Protein AF-A0AA96LKK8-F1 (afdb_monomer)

Structure (mmCIF, N/CA/C/O backbone):
data_AF-A0AA96LKK8-F1
#
_entry.id   AF-A0AA96LKK8-F1
#
loop_
_atom_site.group_PDB
_atom_site.id
_atom_site.type_symbol
_atom_site.label_atom_id
_atom_site.label_alt_id
_atom_site.label_comp_id
_atom_site.label_asym_id
_atom_site.label_entity_id
_atom_site.label_seq_id
_atom_site.pdbx_PDB_ins_code
_atom_site.Cartn_x
_atom_site.Cartn_y
_atom_site.Cartn_z
_atom_site.occupancy
_atom_site.B_iso_or_equiv
_atom_site.auth_seq_id
_atom_site.auth_comp_id
_atom_site.auth_asym_id
_atom_site.auth_atom_id
_atom_site.pdbx_PDB_model_num
ATOM 1 N N . MET A 1 1 ? -3.753 -12.572 -11.639 1.00 85.94 1 MET A N 1
ATOM 2 C CA . MET A 1 1 ? -2.845 -11.496 -11.211 1.00 85.94 1 MET A CA 1
ATOM 3 C C . MET A 1 1 ? -2.865 -10.500 -12.324 1.00 85.94 1 MET A C 1
ATOM 5 O O . MET A 1 1 ? -2.566 -10.865 -13.456 1.00 85.94 1 MET A O 1
ATOM 9 N N . ASP A 1 2 ? -3.286 -9.299 -11.973 1.00 94.38 2 ASP A N 1
ATOM 10 C CA . ASP A 1 2 ? -3.854 -8.365 -12.938 1.00 94.38 2 ASP A CA 1
ATOM 11 C C . ASP A 1 2 ? -2.910 -7.184 -13.167 1.00 94.38 2 ASP A C 1
ATOM 13 O O . ASP A 1 2 ? -2.914 -6.572 -14.229 1.00 94.38 2 ASP A O 1
ATOM 17 N N . VAL A 1 3 ? -2.054 -6.907 -12.180 1.00 95.50 3 VAL A N 1
ATOM 18 C CA . VAL A 1 3 ? -1.037 -5.860 -12.197 1.00 95.50 3 VAL A CA 1
ATOM 19 C C . VAL A 1 3 ? 0.304 -6.485 -11.834 1.00 95.50 3 VAL A C 1
ATOM 21 O O . VAL A 1 3 ? 0.375 -7.312 -10.922 1.00 95.50 3 VAL A O 1
ATOM 24 N N . ILE A 1 4 ? 1.362 -6.093 -12.539 1.00 92.94 4 ILE A N 1
ATOM 25 C CA . ILE A 1 4 ? 2.740 -6.441 -12.189 1.00 92.94 4 ILE A CA 1
ATOM 26 C C . ILE A 1 4 ? 3.621 -5.204 -12.275 1.00 92.94 4 ILE A C 1
ATOM 28 O O . ILE A 1 4 ? 3.395 -4.310 -13.091 1.00 92.94 4 ILE A O 1
ATOM 32 N N . THR A 1 5 ? 4.667 -5.188 -11.467 1.00 90.38 5 THR A N 1
ATOM 33 C CA . THR A 1 5 ? 5.708 -4.175 -11.529 1.00 90.38 5 THR A CA 1
ATOM 34 C C . THR A 1 5 ? 7.048 -4.873 -11.349 1.00 90.38 5 THR A C 1
ATOM 36 O O . THR A 1 5 ? 7.179 -5.746 -10.493 1.00 90.38 5 THR A O 1
ATOM 39 N N . ALA A 1 6 ? 8.016 -4.546 -12.200 1.00 88.12 6 ALA A N 1
ATOM 40 C CA . ALA A 1 6 ? 9.393 -4.992 -12.044 1.00 88.12 6 ALA A CA 1
ATOM 41 C C . ALA A 1 6 ? 10.194 -3.802 -11.517 1.00 88.12 6 ALA A C 1
ATOM 43 O O . ALA A 1 6 ? 10.456 -2.849 -12.249 1.00 88.12 6 ALA A O 1
ATOM 44 N N . THR A 1 7 ? 10.523 -3.825 -10.231 1.00 88.25 7 THR A N 1
ATOM 45 C CA . THR A 1 7 ? 11.268 -2.761 -9.546 1.00 88.25 7 THR A CA 1
ATOM 46 C C . THR A 1 7 ? 12.747 -3.106 -9.512 1.00 88.25 7 THR A C 1
ATOM 48 O O . THR A 1 7 ? 13.382 -3.120 -8.472 1.00 88.25 7 THR A O 1
ATOM 51 N N . GLU A 1 8 ? 13.307 -3.433 -10.671 1.00 83.94 8 GLU A N 1
ATOM 52 C CA . GLU A 1 8 ? 14.735 -3.711 -10.775 1.00 83.94 8 GLU A CA 1
ATOM 53 C C . GLU A 1 8 ? 15.550 -2.479 -10.347 1.00 83.94 8 GLU A C 1
ATOM 55 O O . GLU A 1 8 ? 15.118 -1.337 -10.530 1.00 83.94 8 GLU A O 1
ATOM 60 N N . HIS A 1 9 ? 16.809 -2.676 -9.947 1.00 81.56 9 HIS A N 1
ATOM 61 C CA . HIS A 1 9 ? 17.797 -1.584 -9.884 1.00 81.56 9 HIS A CA 1
ATOM 62 C C . HIS A 1 9 ? 18.211 -1.073 -11.284 1.00 81.56 9 HIS A C 1
ATOM 64 O O . HIS A 1 9 ? 19.279 -0.484 -11.462 1.00 81.56 9 HIS A O 1
ATOM 70 N N . VAL A 1 10 ? 17.387 -1.346 -12.298 1.00 64.81 10 VAL A N 1
ATOM 71 C CA . VAL A 1 10 ? 17.513 -0.911 -13.683 1.00 64.81 10 VAL A CA 1
ATOM 72 C C . VAL A 1 10 ? 16.710 0.376 -13.821 1.00 64.81 10 VAL A C 1
ATOM 74 O O . VAL A 1 10 ? 15.487 0.368 -13.880 1.00 64.81 10 VAL A O 1
ATO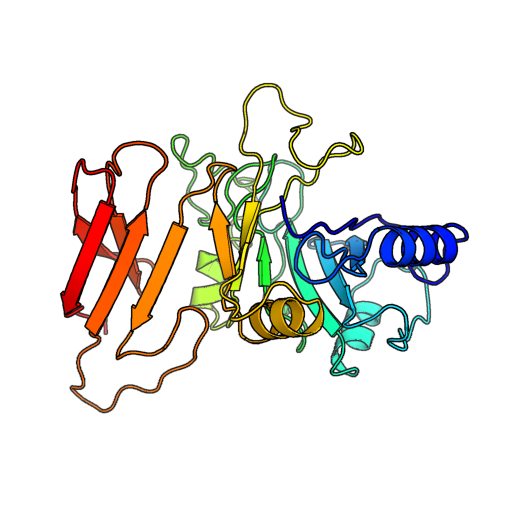M 77 N N . HIS A 1 11 ? 17.433 1.481 -13.883 1.00 69.12 11 HIS A N 1
ATOM 78 C CA . HIS A 1 11 ? 16.913 2.840 -14.010 1.00 69.12 11 HIS A CA 1
ATOM 79 C C . HIS A 1 11 ? 17.119 3.371 -15.446 1.00 69.12 11 HIS A C 1
ATOM 81 O O . HIS A 1 11 ? 17.797 2.709 -16.238 1.00 69.12 11 HIS A O 1
ATOM 87 N N . PRO A 1 12 ? 16.606 4.566 -15.807 1.00 67.69 12 PRO A N 1
ATOM 88 C CA . PRO A 1 12 ? 16.620 5.071 -17.186 1.00 67.69 12 PRO A CA 1
ATOM 89 C C . PRO A 1 12 ? 17.975 5.163 -17.899 1.00 67.69 12 PRO A C 1
ATOM 91 O O . PRO A 1 12 ? 18.016 5.123 -19.127 1.00 67.69 12 PRO A O 1
ATOM 94 N N . LEU A 1 13 ? 19.086 5.254 -17.162 1.00 68.94 13 LEU A N 1
ATOM 95 C CA . LEU A 1 13 ? 20.436 5.263 -17.746 1.00 68.94 13 LEU A CA 1
ATOM 96 C C . LEU A 1 13 ? 21.018 3.851 -17.954 1.00 68.94 13 LEU A C 1
ATOM 98 O O . LEU A 1 13 ? 22.090 3.703 -18.540 1.00 68.94 13 LEU A O 1
ATOM 102 N N . HIS A 1 14 ? 20.346 2.803 -17.475 1.00 78.12 14 HIS A N 1
ATOM 103 C CA . HIS A 1 14 ? 20.795 1.425 -17.624 1.00 78.12 14 HIS A CA 1
ATOM 104 C C . HIS A 1 14 ? 20.410 0.863 -19.001 1.00 78.12 14 HIS A C 1
ATOM 106 O O . HIS A 1 14 ? 19.283 1.013 -19.468 1.00 78.12 14 HIS A O 1
ATOM 112 N N . GLN A 1 15 ? 21.325 0.123 -19.637 1.00 78.00 15 GLN A N 1
ATOM 113 C CA . GLN A 1 15 ? 21.151 -0.422 -20.996 1.00 78.00 15 GLN A CA 1
ATOM 114 C C . GLN A 1 15 ? 19.893 -1.294 -21.184 1.00 78.00 15 GLN A C 1
ATOM 116 O O . GLN A 1 15 ? 19.356 -1.384 -22.284 1.00 78.00 15 GLN A O 1
ATOM 121 N N . SER A 1 16 ? 19.415 -1.933 -20.112 1.00 83.88 16 SER A N 1
ATOM 122 C CA . SER A 1 16 ? 18.220 -2.787 -20.139 1.00 83.88 16 SER A CA 1
ATOM 123 C C . SER A 1 16 ? 16.903 -2.027 -19.949 1.00 83.88 16 SER A C 1
ATOM 125 O O . SER A 1 16 ? 15.850 -2.642 -20.087 1.00 83.88 16 SER A O 1
ATOM 127 N N . TRP A 1 17 ? 16.928 -0.723 -19.647 1.00 86.69 17 TRP A N 1
ATOM 128 C CA . TRP A 1 17 ? 15.715 0.061 -19.382 1.00 86.69 17 TRP A CA 1
ATOM 129 C C . TRP A 1 17 ? 14.737 0.022 -20.555 1.00 86.69 17 TRP A C 1
ATOM 131 O O . TRP A 1 17 ? 13.579 -0.352 -20.392 1.00 86.69 17 TRP A O 1
ATOM 141 N N . ALA A 1 18 ? 15.233 0.293 -21.765 1.00 88.00 18 ALA A N 1
ATOM 142 C CA . ALA A 1 18 ? 14.422 0.248 -22.979 1.00 88.00 18 ALA A CA 1
ATOM 143 C C . ALA A 1 18 ? 13.782 -1.135 -23.206 1.00 88.00 18 ALA A C 1
ATOM 145 O O . ALA A 1 18 ? 12.639 -1.215 -23.651 1.00 88.00 18 ALA A O 1
ATOM 146 N N . HIS A 1 19 ? 14.481 -2.222 -22.855 1.00 88.75 19 HIS A N 1
ATOM 147 C CA . HIS A 1 19 ? 13.921 -3.572 -22.940 1.00 88.75 19 HIS A CA 1
ATOM 148 C C . HIS A 1 19 ? 12.808 -3.804 -21.912 1.00 88.75 19 HIS A C 1
ATOM 150 O O . HIS A 1 19 ? 11.816 -4.445 -22.249 1.00 88.75 19 HIS A O 1
ATOM 156 N N . MET A 1 20 ? 12.933 -3.276 -20.687 1.00 88.38 20 MET A N 1
ATOM 157 C CA . MET A 1 20 ? 11.866 -3.375 -19.684 1.00 88.38 20 MET A CA 1
ATOM 158 C C . MET A 1 20 ? 10.616 -2.611 -20.119 1.00 88.38 20 MET A C 1
ATOM 160 O O . MET A 1 20 ? 9.520 -3.164 -20.057 1.00 88.38 20 MET A O 1
ATOM 164 N N . LEU A 1 21 ? 10.781 -1.385 -20.629 1.00 90.31 21 LEU A N 1
ATOM 165 C CA . LEU A 1 21 ? 9.665 -0.603 -21.166 1.00 90.31 21 LEU A CA 1
ATOM 166 C C . LEU A 1 21 ? 8.984 -1.335 -22.325 1.00 90.31 21 LEU A C 1
ATOM 168 O O . LEU A 1 21 ? 7.764 -1.471 -22.339 1.00 90.31 21 LEU A O 1
ATOM 172 N N . GLN A 1 22 ? 9.770 -1.867 -23.266 1.00 92.38 22 GLN A N 1
ATOM 173 C CA . GLN A 1 22 ? 9.238 -2.613 -24.403 1.00 92.38 22 GLN A CA 1
ATOM 174 C C . GLN A 1 22 ? 8.494 -3.881 -23.969 1.00 92.38 22 GLN A C 1
ATOM 176 O O . GLN A 1 22 ? 7.437 -4.180 -24.518 1.00 92.38 22 GLN A O 1
ATOM 181 N N . ALA A 1 23 ? 9.024 -4.626 -22.995 1.00 91.69 23 ALA A N 1
ATOM 182 C CA . ALA A 1 23 ? 8.349 -5.800 -22.450 1.00 91.69 23 ALA A CA 1
ATOM 183 C C . ALA A 1 23 ? 7.031 -5.413 -21.764 1.00 91.69 23 ALA A C 1
ATOM 185 O O . ALA A 1 23 ? 6.012 -6.062 -21.997 1.00 91.69 23 ALA A O 1
ATOM 186 N N . GLY A 1 24 ? 7.032 -4.331 -20.979 1.00 92.56 24 GLY A N 1
ATOM 187 C CA . GLY A 1 24 ? 5.824 -3.767 -20.385 1.00 92.56 24 GLY A CA 1
ATOM 188 C C . GLY A 1 24 ? 4.772 -3.441 -21.445 1.00 92.56 24 GLY A C 1
ATOM 189 O O . GLY A 1 24 ? 3.660 -3.951 -21.381 1.00 92.56 24 GLY A O 1
ATOM 190 N N . GLU A 1 25 ? 5.124 -2.676 -22.475 1.00 94.94 25 GLU A N 1
ATOM 191 C CA . GLU A 1 25 ? 4.183 -2.357 -23.557 1.00 94.94 25 GLU A CA 1
ATOM 192 C C . GLU A 1 25 ? 3.710 -3.591 -24.328 1.00 94.94 25 GLU A C 1
ATOM 194 O O . GLU A 1 25 ? 2.542 -3.676 -24.693 1.00 94.94 25 GLU A O 1
ATOM 199 N N . PHE A 1 26 ? 4.584 -4.576 -24.543 1.00 95.69 26 PHE A N 1
ATOM 200 C CA . PHE A 1 26 ? 4.226 -5.801 -25.254 1.00 95.69 26 PHE A CA 1
ATOM 201 C C . PHE A 1 26 ? 3.151 -6.621 -24.525 1.00 95.69 26 PHE A C 1
ATOM 203 O O . PHE A 1 26 ? 2.267 -7.178 -25.174 1.00 95.69 26 PHE A O 1
ATOM 210 N N . PHE A 1 27 ? 3.226 -6.712 -23.194 1.00 94.88 27 PHE A N 1
ATOM 211 C CA . PHE A 1 27 ? 2.263 -7.473 -22.391 1.00 94.88 27 PHE A CA 1
ATOM 212 C C . PHE A 1 27 ? 1.059 -6.649 -21.924 1.00 94.88 27 PHE A C 1
ATOM 214 O O . PHE A 1 27 ? 0.113 -7.225 -21.390 1.00 94.88 27 PHE A O 1
ATOM 221 N N . HIS A 1 28 ? 1.077 -5.326 -22.091 1.00 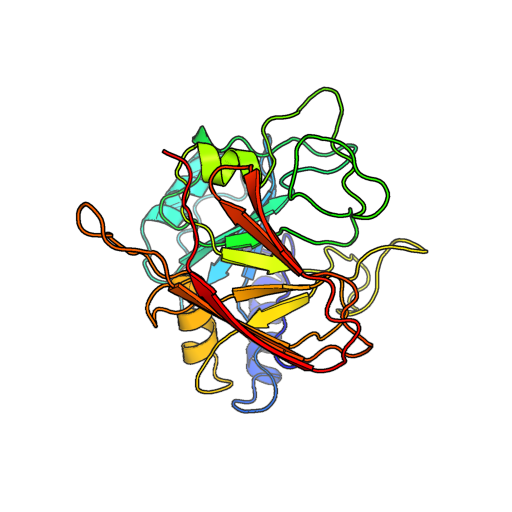96.44 28 HIS A N 1
ATOM 222 C CA . HIS A 1 28 ? -0.005 -4.460 -21.641 1.00 96.44 28 HIS A CA 1
ATOM 223 C C . HIS A 1 28 ? -1.312 -4.756 -22.385 1.00 96.44 28 HIS A C 1
ATOM 225 O O . HIS A 1 28 ? -1.434 -4.558 -23.593 1.00 96.44 28 HIS A O 1
ATOM 231 N N . GLU A 1 29 ? -2.321 -5.188 -21.631 1.00 97.50 29 GLU A N 1
ATOM 232 C CA . GLU A 1 29 ? -3.652 -5.490 -22.140 1.00 97.50 29 GLU A CA 1
ATOM 233 C C . GLU A 1 29 ? -4.714 -4.945 -21.167 1.00 97.50 29 GLU A C 1
ATOM 235 O O . GLU A 1 29 ? -5.034 -5.603 -20.168 1.00 97.50 29 GLU A O 1
ATOM 240 N N . PRO A 1 30 ? -5.275 -3.744 -21.422 1.00 97.25 30 PRO A N 1
ATOM 241 C CA . PRO A 1 30 ? -6.354 -3.181 -20.613 1.00 97.25 30 PRO A CA 1
ATOM 242 C C . PRO A 1 30 ? -7.502 -4.173 -20.402 1.00 97.25 30 PRO A C 1
ATOM 244 O O . PRO A 1 30 ? -7.953 -4.838 -21.334 1.00 97.25 30 PRO A O 1
ATOM 247 N N . GLY A 1 31 ? -7.971 -4.287 -19.162 1.00 97.69 31 GLY A N 1
ATOM 248 C CA . GLY A 1 31 ? -8.984 -5.260 -18.761 1.00 97.69 31 GLY A CA 1
ATOM 249 C C . GLY A 1 31 ? -8.447 -6.661 -18.452 1.00 97.69 31 GLY A C 1
ATOM 250 O O . GLY A 1 31 ? -9.236 -7.501 -18.021 1.00 97.69 31 GLY A O 1
ATOM 251 N N . LYS A 1 32 ? -7.143 -6.932 -18.635 1.00 97.06 32 LYS A N 1
ATOM 252 C CA . LYS A 1 32 ? -6.540 -8.244 -18.332 1.00 97.06 32 LYS A CA 1
ATOM 253 C C . LYS A 1 32 ? -5.197 -8.186 -17.608 1.00 97.06 32 LYS A C 1
ATOM 255 O O . LYS A 1 32 ? -5.006 -8.946 -16.663 1.00 97.06 32 LYS A O 1
ATOM 260 N N . PHE A 1 33 ? -4.265 -7.346 -18.057 1.00 97.12 33 PHE A N 1
ATOM 261 C CA . PHE A 1 33 ? -2.905 -7.321 -17.524 1.00 97.12 33 PHE A CA 1
ATOM 262 C C . PHE A 1 33 ? -2.246 -5.948 -17.669 1.00 97.12 33 PHE A C 1
ATOM 264 O O . PHE A 1 33 ? -2.056 -5.444 -18.777 1.00 97.12 33 PHE A O 1
ATOM 271 N N . ILE A 1 34 ? -1.872 -5.351 -16.539 1.00 97.38 34 ILE A N 1
ATOM 272 C CA . ILE A 1 34 ? -1.323 -3.998 -16.456 1.00 97.38 34 ILE A CA 1
ATOM 273 C C . ILE A 1 34 ? 0.106 -4.048 -15.899 1.00 97.38 34 ILE A C 1
ATOM 275 O O . ILE A 1 34 ? 0.297 -4.106 -14.683 1.00 97.38 34 ILE A O 1
ATOM 279 N N . PRO A 1 35 ? 1.131 -4.007 -16.761 1.00 95.06 35 PRO A N 1
ATOM 280 C CA . PRO A 1 35 ? 2.495 -3.767 -16.327 1.00 95.06 35 PRO A CA 1
ATOM 281 C C . PRO A 1 35 ? 2.697 -2.278 -16.026 1.00 95.06 35 PRO A C 1
ATOM 283 O O . PRO A 1 35 ? 2.347 -1.404 -16.836 1.00 95.06 35 PRO A O 1
ATOM 286 N N . LEU A 1 36 ? 3.268 -2.002 -14.856 1.00 94.62 36 LEU A N 1
ATOM 287 C CA . LEU A 1 36 ? 3.661 -0.666 -14.417 1.00 94.62 36 LEU A CA 1
ATOM 288 C C . LEU A 1 36 ? 5.120 -0.379 -14.783 1.00 94.62 36 LEU A C 1
ATOM 290 O O . LEU A 1 36 ? 5.959 -1.279 -14.828 1.00 94.62 36 LEU A O 1
ATOM 294 N N . THR A 1 37 ? 5.414 0.894 -15.048 1.00 92.19 37 THR A N 1
ATOM 295 C CA . THR A 1 37 ? 6.786 1.371 -15.256 1.00 92.19 37 THR A CA 1
ATOM 296 C C . THR A 1 37 ? 7.369 1.763 -13.908 1.00 92.19 37 THR A C 1
ATOM 298 O O . THR A 1 37 ? 6.854 2.674 -13.263 1.00 92.19 37 THR A O 1
ATOM 301 N N . SER A 1 38 ? 8.420 1.076 -13.469 1.00 91.44 38 SER A N 1
ATOM 302 C CA . SER A 1 38 ? 8.992 1.277 -12.138 1.00 91.44 38 SER A CA 1
ATOM 303 C C . SER A 1 38 ? 10.465 0.900 -12.058 1.00 91.44 38 SER A C 1
ATOM 305 O O . SER A 1 38 ? 10.963 0.182 -12.922 1.00 91.44 38 SER A O 1
ATOM 307 N N . TRP A 1 39 ? 11.127 1.327 -10.988 1.00 89.75 39 TRP A N 1
ATOM 308 C CA . TRP A 1 39 ? 12.465 0.881 -10.595 1.00 89.75 39 TRP A CA 1
ATOM 309 C C . TRP A 1 39 ? 12.644 1.029 -9.081 1.00 89.75 39 TRP A C 1
ATOM 311 O O . TRP A 1 39 ? 11.905 1.776 -8.434 1.00 89.75 39 TRP A O 1
ATOM 321 N N . GLU A 1 40 ? 13.629 0.335 -8.520 1.00 88.69 40 GLU A N 1
ATOM 322 C CA . GLU A 1 40 ? 14.020 0.487 -7.116 1.00 88.69 40 GLU A CA 1
ATOM 323 C C . GLU A 1 40 ? 15.269 1.365 -6.990 1.00 88.69 40 GLU A C 1
ATOM 325 O O . GLU A 1 40 ? 16.285 1.151 -7.662 1.00 88.69 40 GLU A O 1
ATOM 330 N N . VAL A 1 41 ? 15.209 2.332 -6.075 1.00 84.62 41 VAL A N 1
ATOM 331 C CA . VAL A 1 41 ? 16.338 3.161 -5.655 1.00 84.62 41 VAL A CA 1
ATOM 332 C C . VAL A 1 41 ? 16.792 2.711 -4.268 1.00 84.62 41 VAL A C 1
ATOM 334 O O . VAL A 1 41 ? 16.096 2.887 -3.266 1.00 84.62 41 VAL A O 1
ATOM 337 N N . ASN A 1 42 ? 18.001 2.156 -4.219 1.00 81.62 42 ASN A N 1
ATOM 338 C CA . ASN A 1 42 ? 18.684 1.810 -2.977 1.00 81.62 42 ASN A CA 1
ATOM 339 C C . ASN A 1 42 ? 19.281 3.070 -2.355 1.00 81.62 42 ASN A C 1
ATOM 341 O O . ASN A 1 42 ? 20.174 3.656 -2.967 1.00 81.62 42 ASN A O 1
ATOM 345 N N . LEU A 1 43 ? 18.861 3.449 -1.149 1.00 78.75 43 LEU A N 1
ATOM 346 C CA . LEU A 1 43 ? 19.444 4.571 -0.408 1.00 78.75 43 LEU A CA 1
ATOM 347 C C . LEU A 1 43 ? 20.143 4.055 0.862 1.00 78.75 43 LEU A C 1
ATOM 349 O O . LEU A 1 43 ? 19.865 2.942 1.317 1.00 78.75 43 LEU A O 1
ATOM 353 N N . PRO A 1 44 ? 21.055 4.839 1.468 1.00 75.12 44 PRO A N 1
ATOM 354 C CA . PRO A 1 44 ? 21.807 4.400 2.646 1.00 75.12 44 PRO A CA 1
ATOM 355 C C . PRO A 1 44 ? 20.916 4.098 3.860 1.00 75.12 44 PRO A C 1
ATOM 357 O O . PRO A 1 44 ? 21.260 3.253 4.684 1.00 75.12 44 PRO A O 1
ATOM 360 N N . ASP A 1 45 ? 19.765 4.772 3.935 1.00 74.50 45 ASP A N 1
ATOM 361 C CA . ASP A 1 45 ? 18.841 4.760 5.071 1.00 74.50 45 ASP A CA 1
ATOM 362 C C . ASP A 1 45 ? 17.432 4.315 4.638 1.00 74.50 45 ASP A C 1
ATOM 364 O O . ASP A 1 45 ? 16.436 4.915 5.030 1.00 74.50 45 ASP A O 1
ATOM 368 N N . GLY A 1 46 ? 17.355 3.300 3.772 1.00 76.25 46 GLY A N 1
ATOM 369 C CA . GLY A 1 46 ? 16.102 2.684 3.319 1.00 76.25 46 GLY A CA 1
ATOM 370 C C . GLY A 1 46 ? 15.961 2.669 1.798 1.00 76.25 46 GLY A C 1
ATOM 371 O O . GLY A 1 46 ? 16.719 3.317 1.086 1.00 76.25 46 GLY A O 1
ATOM 372 N N . HIS A 1 47 ? 15.040 1.869 1.271 1.00 85.69 47 HIS A N 1
ATOM 373 C CA . HIS A 1 47 ? 14.859 1.724 -0.177 1.00 85.69 47 HIS A CA 1
ATOM 374 C C . HIS A 1 47 ? 13.487 2.238 -0.594 1.00 85.69 47 HIS A C 1
ATOM 376 O O . HIS A 1 47 ? 12.504 2.072 0.138 1.00 85.69 47 HIS A O 1
ATOM 382 N N . ILE A 1 48 ? 13.419 2.834 -1.781 1.00 88.75 48 ILE A N 1
ATOM 383 C CA . ILE A 1 48 ? 12.161 3.295 -2.364 1.00 88.75 48 ILE A CA 1
ATOM 384 C C . ILE A 1 48 ? 11.954 2.676 -3.740 1.00 88.75 48 ILE A C 1
ATOM 386 O O . ILE A 1 48 ? 12.870 2.619 -4.556 1.00 88.75 48 ILE A O 1
ATOM 390 N N . ASN A 1 49 ? 10.718 2.288 -4.017 1.00 91.81 49 ASN A N 1
ATOM 391 C CA . ASN A 1 49 ? 10.261 2.031 -5.370 1.00 91.81 49 ASN A CA 1
ATOM 392 C C . ASN A 1 49 ? 9.710 3.326 -5.953 1.00 91.81 49 ASN A C 1
ATOM 394 O O . ASN A 1 49 ? 8.953 4.051 -5.302 1.00 91.81 49 ASN A O 1
ATOM 398 N N . VAL A 1 50 ? 10.084 3.606 -7.193 1.00 91.00 50 VAL A N 1
ATOM 399 C CA . VAL A 1 50 ? 9.583 4.743 -7.955 1.00 91.00 50 VAL A CA 1
ATOM 400 C C . VAL A 1 5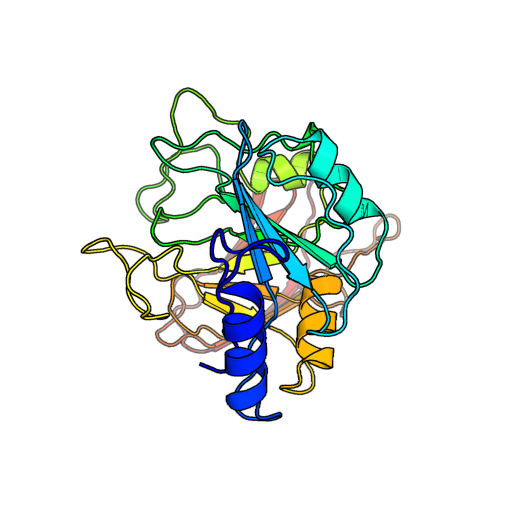0 ? 8.726 4.206 -9.086 1.00 91.00 50 VAL A C 1
ATOM 402 O O . VAL A 1 50 ? 9.134 3.296 -9.804 1.00 91.00 50 VAL A O 1
ATOM 405 N N . TYR A 1 51 ? 7.532 4.766 -9.230 1.00 93.25 51 TYR A N 1
ATOM 406 C CA . TYR A 1 51 ? 6.565 4.410 -10.256 1.00 93.25 51 TYR A CA 1
ATOM 407 C C . TYR A 1 51 ? 6.340 5.606 -11.163 1.00 93.25 51 TYR A C 1
ATOM 409 O O . TYR A 1 51 ? 6.034 6.701 -10.690 1.00 93.25 51 TYR A O 1
ATOM 417 N N . ALA A 1 52 ? 6.445 5.374 -12.464 1.00 91.88 52 ALA A N 1
ATOM 418 C CA . ALA A 1 52 ? 6.109 6.341 -13.489 1.00 91.88 52 ALA A CA 1
ATOM 419 C C . ALA A 1 52 ? 4.719 6.061 -14.054 1.00 91.88 52 ALA A C 1
ATOM 421 O O . ALA A 1 52 ? 4.330 4.910 -14.274 1.00 91.88 52 ALA A O 1
ATOM 422 N N . LYS A 1 53 ? 3.976 7.134 -14.322 1.00 92.06 53 LYS A N 1
ATOM 423 C CA . LYS A 1 53 ? 2.612 7.061 -14.859 1.00 92.06 53 LYS A CA 1
ATOM 424 C C . LYS A 1 53 ? 2.540 6.348 -16.199 1.00 92.06 53 LYS A C 1
ATOM 426 O O . LYS A 1 53 ? 1.554 5.675 -16.503 1.00 92.06 53 LYS A O 1
ATOM 431 N N . SER A 1 54 ? 3.579 6.501 -17.011 1.00 89.81 54 SER A N 1
ATOM 432 C CA . SER A 1 54 ? 3.688 5.861 -18.313 1.00 89.81 54 SER A CA 1
ATOM 433 C C . SER A 1 54 ? 5.147 5.653 -18.706 1.00 89.81 54 SER A C 1
ATOM 435 O O . SER A 1 54 ? 6.058 6.211 -18.100 1.00 89.81 54 SER A O 1
ATOM 437 N N . THR A 1 55 ? 5.359 4.903 -19.783 1.00 87.75 55 THR A N 1
ATOM 438 C CA . THR A 1 55 ? 6.673 4.750 -20.419 1.00 87.75 55 THR A CA 1
ATOM 439 C C . THR A 1 55 ? 7.182 6.038 -21.074 1.00 87.75 55 THR A C 1
ATOM 441 O O . THR A 1 55 ? 8.349 6.105 -21.443 1.00 87.75 55 THR A O 1
ATOM 444 N N . GLU A 1 56 ? 6.312 7.036 -21.252 1.00 86.25 56 GLU A N 1
ATOM 445 C CA . GLU A 1 56 ? 6.627 8.353 -21.821 1.00 86.25 56 GLU A CA 1
ATOM 446 C C . GLU A 1 56 ? 6.920 9.402 -20.744 1.00 86.25 56 GLU A C 1
ATOM 448 O O . GLU A 1 56 ? 7.309 10.520 -21.072 1.00 86.25 56 GLU A O 1
ATOM 453 N N . THR A 1 57 ? 6.725 9.066 -19.464 1.00 85.25 57 THR A N 1
ATOM 454 C CA . THR A 1 57 ? 7.020 9.979 -18.361 1.00 85.25 57 THR A CA 1
ATOM 455 C C . THR A 1 57 ? 8.486 10.387 -18.437 1.00 85.25 57 THR A C 1
ATOM 457 O O . THR A 1 57 ? 9.381 9.541 -18.389 1.00 85.25 57 THR A O 1
ATOM 460 N N . GLU A 1 58 ? 8.728 11.692 -18.555 1.00 78.38 58 GLU A N 1
ATOM 461 C CA . GLU A 1 58 ? 10.079 12.231 -18.507 1.00 78.38 58 GLU A CA 1
ATOM 462 C C . GLU A 1 58 ? 10.630 12.041 -17.099 1.00 78.38 58 GLU A C 1
ATOM 464 O O . GLU A 1 58 ? 10.145 12.612 -16.122 1.00 78.38 58 GLU A O 1
ATOM 469 N N . ILE A 1 59 ? 11.644 11.192 -17.001 1.00 72.81 59 ILE A N 1
ATOM 470 C CA . ILE A 1 59 ? 12.328 10.925 -15.751 1.00 72.81 59 ILE A CA 1
ATOM 471 C C . ILE A 1 59 ? 13.593 11.780 -15.763 1.00 72.81 59 ILE A C 1
ATOM 473 O O . ILE A 1 59 ? 14.533 11.501 -16.511 1.00 72.81 59 ILE A O 1
ATOM 477 N N . ALA A 1 60 ? 13.601 12.843 -14.958 1.00 63.44 60 ALA A N 1
ATOM 478 C CA . ALA A 1 60 ? 14.817 13.596 -14.691 1.00 63.44 60 ALA A CA 1
ATOM 479 C C . ALA A 1 60 ? 15.781 12.665 -13.949 1.00 63.44 60 ALA A C 1
ATOM 481 O O . ALA A 1 60 ? 15.460 12.161 -12.877 1.00 63.44 60 ALA A O 1
ATOM 482 N N . TRP A 1 61 ? 16.908 12.360 -14.582 1.00 66.06 61 TRP A N 1
ATOM 483 C CA . TRP A 1 61 ? 17.938 11.500 -14.018 1.00 66.06 61 TRP A CA 1
ATOM 484 C C . TRP A 1 61 ? 19.285 12.139 -14.304 1.00 66.06 61 TRP A C 1
ATOM 486 O O . TRP A 1 61 ? 19.703 12.224 -15.463 1.00 66.06 61 TRP A O 1
ATOM 496 N N . SER A 1 62 ? 19.937 12.626 -13.251 1.00 57.97 62 SER A N 1
ATOM 497 C CA . SER A 1 62 ? 21.237 13.284 -13.369 1.00 57.97 62 SER A CA 1
ATOM 498 C C . SER A 1 62 ? 22.419 12.360 -13.039 1.00 57.97 62 SER A C 1
ATOM 500 O O . SER A 1 62 ? 23.501 12.560 -13.595 1.00 57.97 62 SER A O 1
ATOM 502 N N . ASP A 1 63 ? 22.218 11.318 -12.218 1.00 58.06 63 ASP A N 1
ATOM 503 C CA . ASP A 1 63 ? 23.278 10.405 -11.762 1.00 58.06 63 ASP A CA 1
ATOM 504 C C . ASP A 1 63 ? 22.718 9.047 -11.264 1.00 58.06 63 ASP A C 1
ATOM 506 O O . ASP A 1 63 ? 21.578 8.957 -10.826 1.00 58.06 63 ASP A O 1
ATOM 510 N N . ILE A 1 64 ? 23.544 7.991 -11.309 1.00 56.44 64 ILE A N 1
ATOM 511 C CA . ILE A 1 64 ? 23.334 6.650 -10.714 1.00 56.44 64 ILE A CA 1
ATOM 512 C C . ILE A 1 64 ? 23.643 6.584 -9.216 1.00 56.44 64 ILE A C 1
ATOM 514 O O . ILE A 1 64 ? 23.523 5.525 -8.590 1.00 56.44 64 ILE A O 1
ATOM 518 N N . SER A 1 65 ? 24.081 7.707 -8.658 1.00 57.56 65 SER A N 1
ATOM 519 C CA . SER A 1 65 ? 24.343 7.883 -7.243 1.00 57.56 65 SER A CA 1
ATOM 520 C C . SER A 1 65 ? 23.148 7.447 -6.379 1.00 57.56 65 SER A C 1
ATOM 522 O O . SER A 1 65 ? 21.992 7.794 -6.611 1.00 57.56 65 SER A O 1
ATOM 524 N N . ARG A 1 66 ? 23.453 6.634 -5.365 1.00 67.25 66 ARG A N 1
ATOM 525 C CA . ARG A 1 66 ? 22.515 6.060 -4.391 1.00 67.25 66 ARG A CA 1
ATOM 526 C C . ARG A 1 66 ? 22.419 6.961 -3.166 1.00 67.25 66 ARG A C 1
ATOM 528 O O . ARG A 1 66 ? 22.731 6.529 -2.056 1.00 67.25 66 ARG A O 1
ATOM 535 N N . ASP A 1 67 ? 22.078 8.224 -3.368 1.00 71.75 67 ASP A N 1
ATOM 536 C CA . ASP A 1 67 ? 21.957 9.192 -2.284 1.00 71.75 67 ASP A CA 1
ATOM 537 C C . ASP A 1 67 ? 20.621 9.941 -2.313 1.00 71.75 67 ASP A C 1
ATOM 539 O O . ASP A 1 67 ? 19.803 9.817 -3.225 1.00 71.75 67 ASP A O 1
ATOM 543 N N . TRP A 1 68 ? 20.381 10.674 -1.233 1.00 71.62 68 TRP A N 1
ATOM 544 C CA . TRP A 1 68 ? 19.141 11.404 -1.019 1.00 71.62 68 TRP A CA 1
ATOM 545 C C . TRP A 1 68 ? 19.037 12.686 -1.845 1.00 71.62 68 TRP A C 1
ATOM 547 O O . TRP A 1 68 ? 17.923 13.181 -2.016 1.00 71.62 68 TRP A O 1
ATOM 557 N N . ASP A 1 69 ? 20.148 13.199 -2.381 1.00 70.81 69 ASP A N 1
ATOM 558 C CA . ASP A 1 69 ? 20.142 14.424 -3.181 1.00 70.81 69 ASP A CA 1
ATOM 559 C C . ASP A 1 69 ? 19.383 14.189 -4.498 1.00 70.81 69 ASP A C 1
ATOM 561 O O . ASP A 1 69 ? 18.644 15.062 -4.953 1.00 70.81 69 ASP A O 1
ATOM 565 N N . HIS A 1 70 ? 19.441 12.966 -5.036 1.00 69.56 70 HIS A N 1
ATOM 566 C CA . HIS A 1 70 ? 18.687 12.570 -6.229 1.00 69.56 70 HIS A CA 1
ATOM 567 C C . HIS A 1 70 ? 17.226 12.190 -5.958 1.00 69.56 70 HIS A C 1
ATOM 569 O O . HIS A 1 70 ? 16.395 12.248 -6.860 1.00 69.56 70 HIS A O 1
ATOM 575 N N . VAL A 1 71 ? 16.855 11.853 -4.717 1.00 69.12 71 VAL A N 1
ATOM 576 C CA . VAL A 1 71 ? 15.450 11.551 -4.374 1.00 69.12 71 VAL A CA 1
ATOM 577 C C . VAL A 1 71 ? 14.572 12.796 -4.500 1.00 69.12 71 VAL A C 1
ATOM 579 O O . VAL A 1 71 ? 13.410 12.691 -4.894 1.00 69.12 71 VAL A O 1
ATOM 582 N N . ALA A 1 72 ? 15.132 13.978 -4.229 1.00 67.62 72 ALA A N 1
ATOM 583 C CA . ALA A 1 72 ? 14.443 15.249 -4.427 1.00 67.62 72 ALA A CA 1
ATOM 584 C C . ALA A 1 72 ? 14.105 15.520 -5.906 1.00 67.62 72 ALA A C 1
ATOM 586 O O . ALA A 1 72 ? 13.154 16.248 -6.176 1.00 67.62 72 ALA A O 1
ATOM 587 N N . GLU A 1 73 ? 14.806 14.910 -6.870 1.00 68.81 73 GLU A N 1
ATOM 588 C CA . GLU A 1 73 ? 14.474 15.035 -8.301 1.00 68.81 73 GLU A CA 1
ATOM 589 C C . GLU A 1 73 ? 13.103 14.415 -8.622 1.00 68.81 73 GLU A C 1
ATOM 591 O O . GLU A 1 73 ? 12.420 14.846 -9.553 1.00 68.81 73 GLU A O 1
ATOM 596 N N . PHE A 1 74 ? 12.649 13.448 -7.817 1.00 72.12 74 PHE A N 1
ATOM 597 C CA . PHE A 1 74 ? 11.316 12.866 -7.952 1.00 72.12 74 PHE A CA 1
ATOM 598 C C . PHE A 1 74 ? 10.213 13.772 -7.407 1.00 72.12 74 PHE A C 1
ATOM 600 O O . PHE A 1 74 ? 9.052 13.542 -7.727 1.00 72.12 74 PHE A O 1
ATOM 607 N N . ASP A 1 75 ? 10.528 14.802 -6.616 1.00 73.25 75 ASP A N 1
ATOM 608 C CA . ASP A 1 75 ? 9.511 15.669 -6.013 1.00 73.25 75 ASP A CA 1
ATOM 609 C C . ASP A 1 75 ? 8.787 16.555 -7.033 1.00 73.25 75 ASP A C 1
ATOM 611 O O . ASP A 1 75 ? 7.633 16.941 -6.813 1.00 73.25 75 ASP A O 1
ATOM 615 N N . ASP A 1 76 ? 9.434 16.838 -8.159 1.00 70.88 76 ASP A N 1
ATOM 616 C CA . ASP A 1 76 ? 8.964 17.800 -9.149 1.00 70.88 76 ASP A CA 1
ATOM 617 C C . ASP A 1 76 ? 7.914 17.232 -10.123 1.00 70.88 76 ASP A C 1
ATOM 619 O O . ASP A 1 76 ? 6.825 17.814 -10.195 1.00 70.88 76 ASP A O 1
ATOM 623 N N . PRO A 1 77 ? 8.128 16.106 -10.834 1.00 75.38 77 PRO A N 1
ATOM 624 C CA . PRO A 1 77 ? 7.147 15.598 -11.796 1.00 75.38 77 PRO A CA 1
ATOM 625 C C . PRO A 1 77 ? 5.880 15.055 -11.117 1.00 75.38 77 PRO A C 1
ATOM 627 O O . PRO A 1 77 ? 5.937 14.215 -10.222 1.00 75.38 77 PRO A O 1
ATOM 630 N N . GLU A 1 78 ? 4.699 15.490 -11.576 1.00 83.12 78 GLU A N 1
ATOM 631 C CA . GLU A 1 78 ? 3.407 14.966 -11.088 1.00 83.12 78 GLU A CA 1
ATOM 632 C C . GLU A 1 78 ? 3.117 13.529 -11.520 1.00 83.12 78 GLU A C 1
ATOM 634 O O . GLU A 1 78 ? 2.286 12.851 -10.917 1.00 83.12 78 GLU A O 1
ATOM 639 N N . ASP A 1 79 ? 3.851 13.055 -12.518 1.00 90.38 79 ASP A N 1
ATOM 640 C CA . ASP A 1 79 ? 3.714 11.727 -13.098 1.00 90.38 79 ASP A CA 1
ATOM 641 C C . ASP A 1 79 ? 4.643 10.691 -12.435 1.00 90.38 79 ASP A C 1
ATOM 643 O O . ASP A 1 79 ? 4.915 9.641 -13.022 1.00 90.38 79 ASP A O 1
ATOM 647 N N . ILE A 1 80 ? 5.104 10.974 -11.206 1.00 91.25 80 ILE A N 1
ATOM 648 C CA . ILE A 1 80 ? 5.876 10.066 -10.348 1.00 91.25 80 ILE A CA 1
ATOM 649 C C . ILE A 1 80 ? 5.169 9.832 -9.005 1.00 91.25 80 ILE A C 1
ATOM 651 O O . ILE A 1 80 ? 4.687 10.760 -8.352 1.00 91.25 80 ILE A O 1
ATOM 655 N N . ILE A 1 81 ? 5.162 8.570 -8.573 1.00 94.00 81 ILE A N 1
ATOM 656 C CA . ILE A 1 81 ? 4.796 8.132 -7.224 1.00 94.00 81 ILE A CA 1
ATOM 657 C C . ILE A 1 81 ? 6.000 7.426 -6.613 1.00 94.00 81 ILE A C 1
ATOM 659 O O . ILE A 1 81 ? 6.626 6.593 -7.268 1.00 94.00 81 ILE A O 1
ATOM 663 N N . THR A 1 82 ? 6.288 7.698 -5.342 1.00 93.00 82 THR A N 1
ATOM 664 C CA . THR A 1 82 ? 7.248 6.902 -4.575 1.00 93.00 82 THR A CA 1
ATOM 665 C C . THR A 1 82 ? 6.539 6.046 -3.530 1.00 93.00 82 THR A C 1
ATOM 667 O O . THR A 1 82 ? 5.526 6.439 -2.931 1.00 93.00 82 THR A O 1
ATOM 670 N N . ALA A 1 83 ? 7.079 4.845 -3.336 1.00 94.25 83 ALA A N 1
ATOM 671 C CA . ALA A 1 83 ? 6.706 3.931 -2.275 1.00 94.25 83 ALA A CA 1
ATOM 672 C C . ALA A 1 83 ? 7.943 3.573 -1.460 1.00 94.25 83 ALA A C 1
ATOM 674 O O . ALA A 1 83 ? 8.937 3.137 -2.037 1.00 94.25 83 ALA A O 1
ATOM 675 N N . VAL A 1 84 ? 7.893 3.711 -0.137 1.00 91.75 84 VAL A N 1
ATOM 676 C CA . VAL A 1 84 ? 8.948 3.112 0.691 1.00 91.75 84 VAL A CA 1
ATOM 677 C C . VAL A 1 84 ? 8.781 1.599 0.636 1.00 91.75 84 VAL A C 1
ATOM 679 O O . VAL A 1 84 ? 7.694 1.101 0.909 1.00 91.75 84 VAL A O 1
ATOM 682 N N . HIS A 1 85 ? 9.832 0.890 0.240 1.00 86.19 85 HIS A N 1
ATOM 683 C CA . HIS A 1 85 ? 9.804 -0.554 -0.014 1.00 86.19 85 HIS A CA 1
ATOM 684 C C . HIS A 1 85 ? 10.381 -1.351 1.160 1.00 86.19 85 HIS A C 1
ATOM 686 O O . HIS A 1 85 ? 9.805 -2.327 1.624 1.00 86.19 85 HIS A O 1
ATOM 692 N N . VAL A 1 86 ? 11.492 -0.876 1.724 1.00 78.62 86 VAL A N 1
ATOM 693 C CA . VAL A 1 86 ? 12.120 -1.504 2.892 1.00 78.62 86 VAL A CA 1
ATOM 694 C C . VAL A 1 86 ? 12.056 -0.542 4.064 1.00 78.62 86 VAL A C 1
ATOM 696 O O . VAL A 1 86 ? 12.873 0.369 4.188 1.00 78.62 86 VAL A O 1
ATOM 699 N N . THR A 1 87 ? 11.052 -0.745 4.910 1.00 71.81 87 THR A N 1
ATOM 700 C CA . THR A 1 87 ? 10.824 0.039 6.129 1.00 71.81 87 THR A CA 1
ATOM 701 C C . THR A 1 87 ? 11.440 -0.605 7.359 1.00 71.81 87 THR A C 1
ATOM 703 O O . THR A 1 87 ? 12.072 0.094 8.149 1.00 71.81 87 THR A O 1
ATOM 706 N N . MET A 1 88 ? 11.268 -1.924 7.524 1.00 76.44 88 MET A N 1
ATOM 707 C CA . MET A 1 88 ? 11.795 -2.698 8.649 1.00 76.44 88 MET A CA 1
ATOM 708 C C . MET A 1 88 ? 12.042 -4.154 8.241 1.00 76.44 88 MET A C 1
ATOM 710 O O . MET A 1 88 ? 11.108 -4.898 7.961 1.00 76.44 88 MET A O 1
ATOM 714 N N . SER A 1 89 ? 13.304 -4.581 8.233 1.00 73.50 89 SER A N 1
ATOM 715 C CA . SER A 1 89 ? 13.686 -5.984 8.032 1.00 73.50 89 SER A CA 1
ATOM 716 C C . SER A 1 89 ? 14.997 -6.264 8.762 1.00 73.50 89 SER A C 1
ATOM 718 O O . SER A 1 89 ? 15.860 -5.380 8.814 1.00 73.50 89 SER A O 1
ATOM 720 N N . PRO A 1 90 ? 15.234 -7.498 9.248 1.00 69.06 90 PRO A N 1
ATOM 721 C CA . PRO A 1 90 ? 16.546 -7.878 9.746 1.00 69.06 90 PRO A CA 1
ATOM 722 C C . PRO A 1 90 ? 17.606 -7.611 8.672 1.00 69.06 90 PRO A C 1
ATOM 724 O O . PRO A 1 90 ? 17.421 -7.994 7.515 1.00 69.06 90 PRO A O 1
ATOM 727 N N . LYS A 1 91 ? 18.731 -6.996 9.058 1.00 73.25 91 LYS A N 1
ATOM 728 C CA . LYS A 1 91 ? 19.885 -6.677 8.187 1.00 73.25 91 LYS A CA 1
ATOM 729 C C . LYS A 1 91 ? 19.672 -5.557 7.159 1.00 73.25 91 LYS A C 1
ATOM 731 O O . LYS A 1 91 ? 20.597 -5.302 6.389 1.00 73.25 91 LYS A O 1
ATOM 736 N N . HIS A 1 92 ? 18.530 -4.873 7.167 1.00 73.38 92 HIS A N 1
ATOM 737 C CA . HIS A 1 92 ? 18.306 -3.675 6.357 1.00 73.38 92 HIS A CA 1
ATOM 738 C C . HIS A 1 92 ? 18.143 -2.440 7.252 1.00 73.38 92 HIS A C 1
ATOM 740 O O . HIS A 1 92 ? 17.688 -2.565 8.391 1.00 73.38 92 HIS A O 1
ATOM 746 N N . PRO A 1 93 ? 18.563 -1.248 6.792 1.00 67.38 93 PRO A N 1
ATOM 747 C CA . PRO A 1 93 ? 18.335 -0.021 7.541 1.00 67.38 93 PRO A CA 1
ATOM 748 C C . PRO A 1 93 ? 16.835 0.269 7.647 1.00 67.38 93 PRO A C 1
ATOM 750 O O . PRO A 1 93 ? 16.088 0.050 6.696 1.00 67.38 93 PRO A O 1
ATOM 753 N N . SER A 1 94 ? 16.422 0.796 8.796 1.00 80.06 94 SER A N 1
ATOM 754 C CA . SER A 1 94 ? 15.100 1.396 8.949 1.00 80.06 94 SER A CA 1
ATOM 755 C C . SER A 1 94 ? 15.016 2.670 8.125 1.00 80.06 94 SER A C 1
ATOM 757 O O . SER A 1 94 ? 15.985 3.432 8.069 1.00 80.06 94 SER A O 1
ATOM 759 N N . PHE A 1 95 ? 13.870 2.880 7.485 1.00 87.06 95 PHE A N 1
ATOM 760 C CA . PHE A 1 95 ? 13.653 4.071 6.678 1.00 87.06 95 PHE A CA 1
ATOM 761 C C . PHE A 1 95 ? 13.581 5.326 7.560 1.00 87.06 95 PHE A C 1
ATOM 763 O O . PHE A 1 95 ? 12.762 5.388 8.478 1.00 87.06 95 PHE A O 1
ATOM 770 N N . ASP A 1 96 ? 14.403 6.340 7.273 1.00 87.44 96 ASP A N 1
ATOM 771 C CA . ASP A 1 96 ? 14.309 7.648 7.940 1.00 87.44 96 ASP A CA 1
ATOM 772 C C . ASP A 1 96 ? 13.137 8.454 7.362 1.00 87.44 96 ASP A C 1
ATOM 774 O O . ASP A 1 96 ? 13.252 9.133 6.338 1.00 87.44 96 ASP A O 1
ATOM 778 N N . TRP A 1 97 ? 11.995 8.404 8.047 1.00 89.62 97 TRP A N 1
ATOM 779 C CA . TRP A 1 97 ? 10.767 9.096 7.648 1.00 89.62 97 TRP A CA 1
ATOM 780 C C . TRP A 1 97 ? 10.915 10.619 7.513 1.00 89.62 97 TRP A C 1
ATOM 782 O O . TRP A 1 97 ? 10.175 11.234 6.744 1.00 89.62 97 TRP A O 1
ATOM 792 N N . ASN A 1 98 ? 11.915 11.243 8.149 1.00 88.69 98 ASN A N 1
ATOM 793 C CA . ASN A 1 98 ? 12.182 12.675 7.962 1.00 88.69 98 ASN A CA 1
ATOM 794 C C . ASN A 1 98 ? 12.674 13.011 6.545 1.00 88.69 98 ASN A C 1
ATOM 796 O O . ASN A 1 98 ? 12.654 14.177 6.153 1.00 88.69 98 ASN A O 1
ATOM 800 N N . ARG A 1 99 ? 13.113 12.005 5.780 1.00 86.62 99 ARG A N 1
ATOM 801 C CA . ARG A 1 99 ? 13.590 12.137 4.396 1.00 86.62 99 ARG A CA 1
ATOM 802 C C . ARG A 1 99 ? 12.549 11.738 3.354 1.00 86.62 99 ARG A C 1
ATOM 804 O O . ARG A 1 99 ? 12.858 11.688 2.167 1.00 86.62 99 ARG A O 1
ATOM 811 N N . ALA A 1 100 ? 11.317 11.448 3.770 1.00 87.69 100 ALA A N 1
ATOM 812 C CA . ALA A 1 100 ? 10.235 11.146 2.845 1.00 87.69 100 ALA A CA 1
ATOM 813 C C . ALA A 1 100 ? 10.001 12.304 1.855 1.00 87.69 100 ALA A C 1
ATOM 815 O O . ALA A 1 100 ? 9.708 13.431 2.258 1.00 87.69 100 ALA A O 1
ATOM 816 N N . GLY A 1 101 ? 10.092 12.006 0.556 1.00 85.81 101 GLY A N 1
ATOM 817 C CA . GLY A 1 101 ? 9.835 12.972 -0.517 1.00 85.81 101 GLY A CA 1
ATOM 818 C C . GLY A 1 101 ? 8.357 13.363 -0.648 1.00 85.81 101 GLY A C 1
ATOM 819 O O . GLY A 1 101 ? 7.450 12.673 -0.174 1.00 85.81 101 GLY A O 1
ATOM 820 N N . LYS A 1 102 ? 8.084 14.459 -1.360 1.00 88.19 102 LYS A N 1
ATOM 821 C CA . LYS A 1 102 ? 6.736 15.006 -1.620 1.00 88.19 102 LYS A CA 1
ATOM 822 C C . LYS A 1 102 ? 5.849 14.071 -2.447 1.00 88.19 102 LYS A C 1
ATOM 824 O O . LYS A 1 102 ? 4.617 14.138 -2.335 1.00 88.19 102 LYS A O 1
ATOM 829 N N . ARG A 1 103 ? 6.452 13.204 -3.270 1.00 91.31 103 ARG A N 1
ATOM 830 C CA . ARG A 1 103 ? 5.740 12.175 -4.056 1.00 91.31 103 ARG A CA 1
ATOM 831 C C . ARG A 1 103 ? 5.494 10.869 -3.316 1.00 91.31 103 ARG A C 1
ATOM 833 O O . ARG A 1 103 ? 4.920 9.954 -3.905 1.00 91.31 103 ARG A O 1
ATOM 840 N N . LEU A 1 104 ? 5.837 10.794 -2.029 1.00 93.12 104 LEU A N 1
ATOM 841 C CA . LEU A 1 104 ? 5.467 9.644 -1.220 1.00 93.12 104 LEU A CA 1
ATOM 842 C C . LEU A 1 104 ? 3.942 9.506 -1.198 1.00 93.12 104 LEU A C 1
ATOM 844 O O . LEU A 1 104 ? 3.210 10.415 -0.783 1.00 93.12 104 LEU A O 1
ATOM 848 N N . ARG A 1 105 ? 3.465 8.353 -1.663 1.00 96.25 105 ARG A N 1
ATOM 849 C CA . ARG A 1 105 ? 2.057 7.959 -1.545 1.00 96.25 105 ARG A CA 1
ATOM 850 C C . ARG A 1 105 ? 1.896 6.609 -0.895 1.00 96.25 105 ARG A C 1
ATOM 852 O O . ARG A 1 105 ? 0.881 6.401 -0.247 1.00 96.25 105 ARG A O 1
ATOM 859 N N . LEU A 1 106 ? 2.858 5.709 -1.040 1.00 97.56 106 LEU A N 1
ATOM 860 C CA . LEU A 1 106 ? 2.679 4.313 -0.669 1.00 97.56 106 LEU A CA 1
ATOM 861 C C . LEU A 1 106 ? 3.786 3.846 0.276 1.00 97.56 106 LEU A C 1
ATOM 863 O O . LEU A 1 106 ? 4.876 4.412 0.319 1.00 97.56 106 LEU A O 1
ATOM 867 N N . VAL A 1 107 ? 3.505 2.796 1.027 1.00 95.88 107 VAL A N 1
ATOM 868 C CA . VAL A 1 107 ? 4.501 2.067 1.806 1.00 95.88 107 VAL A CA 1
ATOM 869 C C . VAL A 1 107 ? 4.226 0.580 1.686 1.00 95.88 107 VAL A C 1
ATOM 871 O O . VAL A 1 107 ? 3.078 0.138 1.804 1.00 95.88 107 VAL A O 1
ATOM 874 N N . GLU A 1 108 ? 5.273 -0.187 1.418 1.00 93.69 108 GLU A N 1
ATOM 875 C CA . GLU A 1 108 ? 5.200 -1.633 1.417 1.00 93.69 108 GLU A CA 1
ATOM 876 C C . GLU A 1 108 ? 5.111 -2.129 2.861 1.00 93.69 108 GLU A C 1
ATOM 878 O O . GLU A 1 108 ? 6.068 -2.098 3.629 1.00 93.69 108 GLU A O 1
ATOM 883 N N . MET A 1 109 ? 3.906 -2.532 3.257 1.00 93.00 109 MET A N 1
ATOM 884 C CA . MET A 1 109 ? 3.649 -3.045 4.599 1.00 93.00 109 MET A CA 1
ATOM 885 C C . MET A 1 109 ? 4.021 -4.527 4.703 1.00 93.00 109 MET A C 1
ATOM 887 O O . MET A 1 109 ? 4.419 -4.973 5.777 1.00 93.00 109 MET A O 1
ATOM 891 N N . LEU A 1 110 ? 3.879 -5.281 3.606 1.00 91.06 110 LEU A N 1
ATOM 892 C CA . LEU A 1 110 ? 4.062 -6.733 3.560 1.00 91.06 110 LEU A CA 1
ATOM 893 C C . LEU A 1 110 ? 4.960 -7.139 2.391 1.00 91.06 110 LEU A C 1
ATOM 895 O O . LEU A 1 110 ? 4.658 -6.816 1.242 1.00 91.06 110 LEU A O 1
ATOM 899 N N . GLN A 1 111 ? 5.995 -7.923 2.687 1.00 87.81 111 GLN A N 1
ATOM 900 C CA . GLN A 1 111 ? 6.885 -8.523 1.689 1.00 87.81 111 GLN A CA 1
ATOM 901 C C . GLN A 1 111 ? 7.452 -9.871 2.136 1.00 87.81 111 GLN A C 1
ATOM 903 O O . GLN A 1 111 ? 7.143 -10.335 3.232 1.00 87.81 111 GLN A O 1
ATOM 908 N N . GLU A 1 112 ? 8.305 -10.510 1.320 1.00 86.12 112 GLU A N 1
ATOM 909 C CA . GLU A 1 112 ? 8.942 -11.791 1.688 1.00 86.12 112 GLU A CA 1
ATOM 910 C C . GLU A 1 112 ? 9.782 -11.721 2.971 1.00 86.12 112 GLU A C 1
ATOM 912 O O . GLU A 1 112 ? 10.100 -12.756 3.560 1.00 86.12 112 GLU A O 1
ATOM 917 N N . ARG A 1 113 ? 10.151 -10.504 3.390 1.00 83.38 113 ARG A N 1
ATOM 918 C CA . ARG A 1 113 ? 10.903 -10.212 4.618 1.00 83.38 113 ARG A CA 1
ATOM 919 C C . ARG A 1 113 ? 10.024 -10.033 5.855 1.00 83.38 113 ARG A C 1
ATOM 921 O O . ARG A 1 113 ? 10.573 -9.824 6.934 1.00 83.38 113 ARG A O 1
ATOM 928 N N . GLY A 1 114 ? 8.704 -10.113 5.693 1.00 87.25 114 GLY A N 1
ATOM 929 C CA . GLY A 1 114 ? 7.726 -10.045 6.771 1.00 87.25 114 GLY A CA 1
ATOM 930 C C . GLY A 1 114 ? 6.847 -8.799 6.716 1.00 87.25 114 GLY A C 1
ATOM 931 O O . GLY A 1 114 ? 6.583 -8.233 5.649 1.00 87.25 114 GLY A O 1
ATOM 932 N N . CYS A 1 115 ? 6.365 -8.393 7.888 1.00 89.69 115 CYS A N 1
ATOM 933 C CA . CYS A 1 115 ? 5.481 -7.252 8.074 1.00 89.69 115 CYS A CA 1
ATOM 934 C C . CYS A 1 115 ? 6.208 -6.075 8.732 1.00 89.69 115 CYS A C 1
ATOM 936 O O . CYS A 1 115 ? 6.838 -6.207 9.780 1.00 89.69 115 CYS A O 1
ATOM 938 N N . SER A 1 116 ? 6.073 -4.895 8.131 1.00 90.75 116 SER A N 1
ATOM 939 C CA . SER A 1 116 ? 6.664 -3.640 8.611 1.00 90.75 116 SER A CA 1
ATOM 940 C C . SER A 1 116 ? 5.691 -2.758 9.402 1.00 90.75 116 SER A C 1
ATOM 942 O O . SER A 1 116 ? 5.936 -1.565 9.602 1.00 90.75 116 SER A O 1
ATOM 944 N N . GLU A 1 117 ? 4.554 -3.303 9.835 1.00 91.75 117 GLU A N 1
ATOM 945 C CA . GLU A 1 117 ? 3.514 -2.513 10.494 1.00 91.75 117 GLU A CA 1
ATOM 946 C C . GLU A 1 117 ? 4.005 -1.855 11.795 1.00 91.75 117 GLU A C 1
ATOM 948 O O . GLU A 1 117 ? 3.702 -0.686 12.037 1.00 91.75 117 GLU A O 1
ATOM 953 N N . SER A 1 118 ? 4.763 -2.582 12.623 1.00 89.69 118 SER A N 1
ATOM 954 C CA . SER A 1 118 ? 5.079 -2.201 14.005 1.00 89.69 118 SER A CA 1
ATOM 955 C C . SER A 1 118 ? 6.569 -2.319 14.328 1.00 89.69 118 SER A C 1
ATOM 957 O O . SER A 1 118 ? 7.271 -3.159 13.776 1.00 89.69 118 SER A O 1
ATOM 959 N N . ASN A 1 119 ? 7.031 -1.505 15.281 1.00 87.88 119 ASN A N 1
ATOM 960 C CA . ASN A 1 119 ? 8.364 -1.638 15.877 1.00 87.88 119 ASN A CA 1
ATOM 961 C C . ASN A 1 119 ? 8.431 -2.760 16.927 1.00 87.88 119 ASN A C 1
ATOM 963 O O . ASN A 1 119 ? 9.516 -3.186 17.309 1.00 87.88 119 ASN A O 1
ATOM 967 N N . GLU A 1 120 ? 7.280 -3.215 17.421 1.00 88.19 120 GLU A N 1
ATOM 968 C CA . GLU A 1 120 ? 7.200 -4.322 18.373 1.00 88.19 120 GLU A CA 1
ATOM 969 C C . GLU A 1 120 ? 7.201 -5.653 17.610 1.00 88.19 120 GLU A C 1
ATOM 971 O O . GLU A 1 120 ? 6.329 -5.835 16.755 1.00 88.19 120 GLU A O 1
ATOM 976 N N . PRO A 1 121 ? 8.137 -6.580 17.897 1.00 88.38 121 PRO A N 1
ATOM 977 C CA . PRO A 1 121 ? 8.158 -7.887 17.257 1.00 88.38 121 PRO A CA 1
ATOM 978 C C . PRO A 1 121 ? 6.867 -8.676 17.501 1.00 88.38 121 PRO A C 1
ATOM 980 O O . PRO A 1 121 ? 6.374 -8.748 18.627 1.00 88.38 121 PRO A O 1
ATOM 983 N N . ASP A 1 122 ? 6.368 -9.337 16.460 1.00 88.81 122 ASP A N 1
ATOM 984 C CA . ASP A 1 122 ? 5.191 -10.201 16.515 1.00 88.81 122 ASP A CA 1
ATOM 985 C C . ASP A 1 122 ? 5.381 -11.396 15.575 1.00 88.81 122 ASP A C 1
ATOM 987 O O . ASP A 1 122 ? 5.412 -11.260 14.353 1.00 88.81 122 ASP A O 1
ATOM 991 N N . ALA A 1 123 ? 5.502 -12.591 16.152 1.00 87.56 123 ALA A N 1
ATOM 992 C CA . ALA A 1 123 ? 5.726 -13.814 15.390 1.00 87.56 123 ALA A CA 1
ATOM 993 C C . ALA A 1 123 ? 4.493 -14.278 14.594 1.00 87.56 123 ALA A C 1
ATOM 995 O O . ALA A 1 123 ? 4.653 -15.009 13.620 1.00 87.56 123 ALA A O 1
ATOM 996 N N . LEU A 1 124 ? 3.275 -13.895 14.996 1.00 86.06 124 LEU A N 1
ATOM 997 C CA . LEU A 1 124 ? 2.052 -14.243 14.267 1.00 86.06 124 LEU A CA 1
ATOM 998 C C . LEU A 1 124 ? 1.971 -13.471 12.947 1.00 86.06 124 LEU A C 1
ATOM 1000 O O . LEU A 1 124 ? 1.576 -14.032 11.924 1.00 86.06 124 LEU A O 1
ATOM 1004 N N . TRP A 1 125 ? 2.362 -12.199 12.986 1.00 85.69 125 TRP A N 1
ATOM 1005 C CA . TRP A 1 125 ? 2.318 -11.288 11.843 1.00 85.69 125 TRP A CA 1
ATOM 1006 C C . TRP A 1 125 ? 3.648 -11.171 11.093 1.00 85.69 125 TRP A C 1
ATOM 1008 O O . TRP A 1 125 ? 3.768 -10.334 10.207 1.00 85.69 125 TRP A O 1
ATOM 1018 N N . ASP A 1 126 ? 4.643 -11.993 11.438 1.00 87.56 126 ASP A N 1
ATOM 1019 C CA . ASP A 1 126 ? 6.003 -11.939 10.883 1.00 87.56 126 ASP A CA 1
ATOM 1020 C C . ASP A 1 126 ? 6.633 -10.533 10.973 1.00 87.56 126 ASP A C 1
ATOM 1022 O O . ASP A 1 126 ? 7.315 -10.056 10.066 1.00 87.56 126 ASP A O 1
ATOM 1026 N N . ILE A 1 127 ? 6.369 -9.834 12.081 1.00 88.62 127 ILE A N 1
ATOM 1027 C CA . ILE A 1 127 ? 6.984 -8.547 12.404 1.00 88.62 127 ILE A CA 1
ATOM 1028 C C . ILE A 1 127 ? 8.292 -8.837 13.132 1.00 88.62 127 ILE A C 1
ATOM 1030 O O . ILE A 1 127 ? 8.300 -9.284 14.282 1.00 88.62 127 ILE A O 1
ATOM 1034 N N . ASN A 1 128 ? 9.410 -8.594 12.456 1.00 85.69 128 ASN A N 1
ATOM 1035 C CA . ASN A 1 128 ? 10.738 -8.927 12.965 1.00 85.69 128 ASN A CA 1
ATOM 1036 C C . ASN A 1 128 ? 11.748 -7.800 12.679 1.00 85.69 128 ASN A C 1
ATOM 1038 O O . ASN A 1 128 ? 12.616 -7.945 11.818 1.00 85.69 128 ASN A O 1
ATOM 1042 N N . PRO A 1 129 ? 11.625 -6.646 13.351 1.00 82.56 129 PRO A N 1
ATOM 1043 C CA . PRO A 1 129 ? 12.483 -5.497 13.095 1.00 82.56 129 PRO A CA 1
ATOM 1044 C C . PRO A 1 129 ? 13.926 -5.723 13.566 1.00 82.56 129 PRO A C 1
ATOM 1046 O O . PRO A 1 129 ? 14.191 -6.537 14.453 1.00 82.56 129 PRO A O 1
ATOM 1049 N N . ASP A 1 130 ? 14.878 -4.958 13.017 1.00 78.75 130 ASP A N 1
ATOM 1050 C CA . ASP A 1 130 ? 16.223 -4.886 13.597 1.00 78.75 130 ASP A CA 1
ATOM 1051 C C . ASP A 1 130 ? 16.128 -4.248 14.998 1.00 78.75 130 ASP A C 1
ATOM 1053 O O . ASP A 1 130 ? 15.685 -3.099 15.114 1.00 78.75 130 ASP A O 1
ATOM 1057 N N . PRO A 1 131 ? 16.558 -4.940 16.071 1.00 76.69 131 PRO A N 1
ATOM 1058 C CA . PRO A 1 131 ? 16.413 -4.443 17.439 1.00 76.69 131 PRO A CA 1
ATOM 1059 C C . PRO A 1 131 ? 17.197 -3.150 17.705 1.00 76.69 131 PRO A C 1
ATOM 1061 O O . PRO A 1 131 ? 16.960 -2.488 18.713 1.00 76.69 131 PRO A O 1
ATOM 1064 N N . ASN A 1 132 ? 18.135 -2.780 16.828 1.00 75.06 132 ASN A N 1
ATOM 1065 C CA . ASN A 1 132 ? 18.918 -1.556 16.956 1.00 75.06 132 ASN A CA 1
ATOM 1066 C C . ASN A 1 132 ? 18.291 -0.353 16.234 1.00 75.06 132 ASN A C 1
ATOM 1068 O O . ASN A 1 132 ? 18.850 0.741 16.323 1.00 75.06 132 ASN A O 1
ATOM 1072 N N . LYS A 1 133 ? 17.189 -0.534 15.488 1.00 68.88 133 LYS A N 1
ATOM 1073 C CA . LYS A 1 133 ? 16.607 0.504 14.620 1.00 68.88 133 LYS A CA 1
ATOM 1074 C C . LYS A 1 133 ? 15.071 0.421 14.579 1.00 68.88 133 LYS A C 1
ATOM 1076 O O . LYS A 1 133 ? 14.487 -0.127 13.648 1.00 68.88 133 LYS A O 1
ATOM 1081 N N . LEU A 1 134 ? 14.412 0.979 15.597 1.00 68.12 134 LEU A N 1
ATOM 1082 C CA . LEU A 1 134 ? 12.970 0.827 15.868 1.00 68.12 134 LEU A CA 1
ATOM 1083 C C . LEU A 1 134 ? 12.110 2.051 15.494 1.00 68.12 134 LEU A C 1
ATOM 1085 O O . LEU A 1 134 ? 11.139 2.355 16.178 1.00 68.12 134 LEU A O 1
ATOM 1089 N N . ASP A 1 135 ? 12.463 2.795 14.452 1.00 84.81 135 ASP A N 1
ATOM 1090 C CA . ASP A 1 135 ? 11.729 3.989 14.006 1.00 84.81 135 ASP A CA 1
ATOM 1091 C C . ASP A 1 135 ? 11.206 3.896 12.563 1.00 84.81 135 ASP A C 1
ATOM 1093 O O . ASP A 1 135 ? 10.433 4.749 12.139 1.00 84.81 135 ASP A O 1
ATOM 1097 N N . GLY A 1 136 ? 11.515 2.820 11.836 1.00 87.94 136 GLY A N 1
ATOM 1098 C CA . GLY A 1 136 ? 11.112 2.643 10.438 1.00 87.94 136 GLY A CA 1
ATOM 1099 C C . GLY A 1 136 ? 9.673 2.174 10.202 1.00 87.94 136 GLY A C 1
ATOM 1100 O O . GLY A 1 136 ? 9.240 2.191 9.053 1.00 87.94 136 GLY A O 1
ATOM 1101 N N . SER A 1 137 ? 8.917 1.757 11.228 1.00 91.44 137 SER A N 1
ATOM 1102 C CA . SER A 1 137 ? 7.603 1.117 11.010 1.00 91.44 137 SER A CA 1
ATOM 1103 C C . SER A 1 137 ? 6.576 2.013 10.319 1.00 91.44 137 SER A C 1
ATOM 1105 O O . SER A 1 137 ? 6.600 3.243 10.431 1.00 91.44 137 SER A O 1
ATOM 1107 N N . VAL A 1 138 ? 5.587 1.379 9.685 1.00 93.81 138 VAL A N 1
ATOM 1108 C CA . VAL A 1 138 ? 4.420 2.082 9.135 1.00 93.81 138 VAL A CA 1
ATOM 1109 C C . VAL A 1 138 ? 3.665 2.838 10.233 1.00 93.81 138 VAL A C 1
ATOM 1111 O O . VAL A 1 138 ? 3.248 3.977 10.022 1.00 93.81 138 VAL A O 1
ATOM 1114 N N . ARG A 1 139 ? 3.529 2.259 11.435 1.00 93.00 139 ARG A N 1
ATOM 1115 C CA . ARG A 1 139 ? 2.931 2.957 12.585 1.00 93.00 139 ARG A CA 1
ATOM 1116 C C . ARG A 1 139 ? 3.727 4.204 12.983 1.00 93.00 139 ARG A C 1
ATOM 1118 O O . ARG A 1 139 ? 3.101 5.209 13.317 1.00 93.00 139 ARG A O 1
ATOM 1125 N N . THR A 1 140 ? 5.062 4.184 12.895 1.00 93.06 140 THR A N 1
ATOM 1126 C CA . THR A 1 140 ? 5.883 5.392 13.091 1.00 93.06 140 THR A CA 1
ATOM 1127 C C . THR A 1 140 ? 5.562 6.447 12.033 1.00 93.06 140 THR A C 1
ATOM 1129 O O . THR A 1 140 ? 5.301 7.596 12.388 1.00 93.06 140 THR A O 1
ATOM 1132 N N . ALA A 1 141 ? 5.493 6.061 10.754 1.00 94.19 141 ALA A N 1
ATOM 1133 C CA . ALA A 1 141 ? 5.165 6.972 9.655 1.00 94.19 141 ALA A CA 1
ATOM 1134 C C . ALA A 1 141 ? 3.827 7.695 9.886 1.00 94.19 141 ALA A C 1
ATOM 1136 O O . ALA A 1 141 ? 3.733 8.920 9.781 1.00 94.19 141 ALA A O 1
ATOM 1137 N N . LEU A 1 142 ? 2.792 6.931 10.250 1.00 94.81 142 LEU A N 1
ATOM 1138 C CA . LEU A 1 142 ? 1.459 7.460 10.537 1.00 94.81 142 LEU A CA 1
ATOM 1139 C C . LEU A 1 142 ? 1.472 8.387 11.760 1.00 94.81 142 LEU A C 1
ATOM 1141 O O . LEU A 1 142 ? 0.850 9.447 11.725 1.00 94.81 142 LEU A O 1
ATOM 1145 N N . ALA A 1 143 ? 2.211 8.032 12.817 1.00 94.12 143 ALA A N 1
ATOM 1146 C CA . ALA A 1 143 ? 2.362 8.866 14.011 1.00 94.12 143 ALA A CA 1
ATOM 1147 C C . ALA A 1 143 ? 3.105 10.186 13.729 1.00 94.12 143 ALA A C 1
ATOM 1149 O O . ALA A 1 143 ? 2.817 11.200 14.363 1.00 94.12 143 ALA A O 1
ATOM 1150 N N . MET A 1 144 ? 4.015 10.194 12.750 1.00 94.62 144 MET A N 1
ATOM 1151 C CA . MET A 1 144 ? 4.679 11.400 12.239 1.00 94.62 144 MET A CA 1
ATOM 1152 C C . MET A 1 144 ? 3.787 12.233 11.301 1.00 94.62 144 MET A C 1
ATOM 1154 O O . MET A 1 144 ? 4.168 13.332 10.901 1.00 94.62 144 MET A O 1
ATOM 1158 N N . GLY A 1 145 ? 2.589 11.745 10.965 1.00 94.12 145 GLY A N 1
ATOM 1159 C CA . GLY A 1 145 ? 1.625 12.440 10.114 1.00 94.12 145 GLY A CA 1
ATOM 1160 C C . GLY A 1 145 ? 1.801 12.189 8.615 1.00 94.12 145 GLY A C 1
ATOM 1161 O O . GLY A 1 145 ? 1.145 12.863 7.815 1.00 94.12 145 GLY A O 1
ATOM 1162 N N . HIS A 1 146 ? 2.641 11.228 8.209 1.00 95.19 146 HIS A N 1
ATOM 1163 C CA . HIS A 1 146 ? 2.711 10.819 6.808 1.00 95.19 146 HIS A CA 1
ATOM 1164 C C . HIS A 1 146 ? 1.382 10.205 6.366 1.00 95.19 146 HIS A C 1
ATOM 1166 O O . HIS A 1 146 ? 0.759 9.419 7.079 1.00 95.19 146 HIS A O 1
ATOM 1172 N N . ARG A 1 147 ? 0.952 10.554 5.152 1.00 95.19 147 ARG A N 1
ATOM 1173 C CA . ARG A 1 147 ? -0.284 10.047 4.552 1.00 95.19 147 ARG A CA 1
ATOM 1174 C C . ARG A 1 147 ? 0.054 9.062 3.451 1.00 95.19 147 ARG A C 1
ATOM 1176 O O . ARG A 1 147 ? 0.311 9.463 2.316 1.00 95.19 147 ARG A O 1
ATOM 1183 N N . VAL A 1 148 ? 0.065 7.785 3.816 1.00 96.44 148 VAL A N 1
ATOM 1184 C CA . VAL A 1 148 ? 0.491 6.677 2.958 1.00 96.44 148 VAL A CA 1
ATOM 1185 C C . VAL A 1 148 ? -0.606 5.625 2.805 1.00 96.44 148 VAL A C 1
ATOM 1187 O O . VAL A 1 148 ? -1.361 5.370 3.739 1.00 96.44 148 VAL A O 1
ATOM 1190 N N . GLY A 1 149 ? -0.711 5.052 1.608 1.00 97.56 149 GLY A N 1
ATOM 1191 C CA . GLY A 1 149 ? -1.472 3.836 1.329 1.00 97.56 149 GLY A CA 1
ATOM 1192 C C . GLY A 1 149 ? -0.593 2.610 1.517 1.00 97.56 149 GLY A C 1
ATOM 1193 O O . GLY A 1 149 ? 0.632 2.698 1.417 1.00 97.56 149 GLY A O 1
ATOM 1194 N N . PHE A 1 150 ? -1.209 1.465 1.785 1.00 97.38 150 PHE A N 1
ATOM 1195 C CA . PHE A 1 150 ? -0.465 0.234 2.031 1.00 97.38 150 PHE A CA 1
ATOM 1196 C C . PHE A 1 150 ? -0.418 -0.607 0.767 1.00 97.38 150 PHE A C 1
ATOM 1198 O O . PHE A 1 150 ? -1.436 -0.796 0.096 1.00 97.38 150 PHE A O 1
ATOM 1205 N N . VAL A 1 151 ? 0.772 -1.102 0.454 1.00 96.56 151 VAL A N 1
ATOM 1206 C CA . VAL A 1 151 ? 1.014 -2.042 -0.638 1.00 96.56 151 VAL A CA 1
ATOM 1207 C C . VAL A 1 151 ? 1.748 -3.267 -0.113 1.00 96.56 151 VAL A C 1
ATOM 1209 O O . VAL A 1 151 ? 2.339 -3.245 0.968 1.00 96.56 151 VAL A O 1
ATOM 1212 N N . GLY A 1 152 ? 1.650 -4.357 -0.858 1.00 93.50 152 GLY A N 1
ATOM 1213 C CA . GLY A 1 152 ? 2.430 -5.561 -0.632 1.00 93.50 152 GLY A CA 1
ATOM 1214 C C . GLY A 1 152 ? 3.062 -6.033 -1.932 1.00 93.50 152 GLY A C 1
ATOM 1215 O O . GLY A 1 152 ? 2.434 -5.949 -2.996 1.00 93.50 152 GLY A O 1
ATOM 1216 N N . GLY A 1 153 ? 4.280 -6.539 -1.826 1.00 90.88 153 GLY A N 1
ATOM 1217 C CA . GLY A 1 153 ? 5.059 -7.057 -2.939 1.00 90.88 153 GLY A CA 1
ATOM 1218 C C . GLY A 1 153 ? 5.853 -8.288 -2.534 1.00 90.88 153 GLY A C 1
ATOM 1219 O O . GLY A 1 153 ? 5.780 -8.777 -1.409 1.00 90.88 153 GLY A O 1
ATOM 1220 N N . THR A 1 154 ? 6.592 -8.847 -3.485 1.00 89.06 154 THR A N 1
ATOM 1221 C CA . THR A 1 154 ? 7.379 -10.055 -3.209 1.00 89.06 154 THR A CA 1
ATOM 1222 C C . THR A 1 154 ? 8.806 -9.754 -2.793 1.00 89.06 154 THR A C 1
ATOM 1224 O O . THR A 1 154 ? 9.370 -10.559 -2.070 1.00 89.06 154 THR A O 1
ATOM 1227 N N . ASP A 1 155 ? 9.396 -8.656 -3.278 1.00 88.38 155 ASP A N 1
ATOM 1228 C CA . ASP A 1 155 ? 10.844 -8.389 -3.211 1.00 88.38 155 ASP A CA 1
ATOM 1229 C C . ASP A 1 155 ? 11.718 -9.581 -3.671 1.00 88.38 155 ASP A C 1
ATOM 1231 O O . ASP A 1 155 ? 12.890 -9.730 -3.308 1.00 88.38 155 ASP A O 1
ATOM 1235 N N . ASN A 1 156 ? 11.142 -10.497 -4.461 1.00 84.75 156 ASN A N 1
ATOM 1236 C CA . ASN A 1 156 ? 11.852 -11.707 -4.827 1.00 84.75 156 ASN A CA 1
ATOM 1237 C C . ASN A 1 156 ? 12.826 -11.444 -5.971 1.00 84.75 156 ASN A C 1
ATOM 1239 O O . ASN A 1 156 ? 12.669 -10.534 -6.777 1.00 84.75 156 ASN A O 1
ATOM 1243 N N . HIS A 1 157 ? 13.826 -12.311 -6.061 1.00 87.44 157 HIS A N 1
ATOM 1244 C CA . HIS A 1 157 ? 14.896 -12.202 -7.049 1.00 87.44 157 HIS A CA 1
ATOM 1245 C C . HIS A 1 157 ? 14.866 -13.402 -8.009 1.00 87.44 157 HIS A C 1
ATOM 1247 O O . HIS A 1 157 ? 15.893 -13.852 -8.518 1.00 87.44 157 HIS A O 1
ATOM 1253 N N . LEU A 1 158 ? 13.671 -13.974 -8.214 1.00 84.25 158 LEU A N 1
ATOM 1254 C CA . LEU A 1 158 ? 13.465 -15.224 -8.954 1.00 84.25 158 LEU A CA 1
ATOM 1255 C C . LEU A 1 158 ? 12.868 -15.002 -10.345 1.00 84.25 158 LEU A C 1
ATOM 1257 O O . LEU A 1 158 ? 12.806 -15.949 -11.128 1.00 84.25 158 LEU A O 1
ATOM 1261 N N . GLY A 1 159 ? 12.375 -13.795 -10.639 1.00 80.62 159 GLY A N 1
ATOM 1262 C CA . GLY A 1 159 ? 11.616 -13.518 -11.861 1.00 80.62 159 GLY A CA 1
ATOM 1263 C C . GLY A 1 159 ? 10.234 -14.186 -11.881 1.00 80.62 159 GLY A C 1
ATOM 1264 O O . GLY A 1 159 ? 9.642 -14.350 -12.946 1.00 80.62 159 GLY A O 1
ATOM 1265 N N . PHE A 1 160 ? 9.717 -14.596 -10.714 1.00 82.94 160 PHE A N 1
ATOM 1266 C CA . PHE A 1 160 ? 8.398 -15.215 -10.571 1.00 82.94 160 PHE A CA 1
ATOM 1267 C C . PHE A 1 160 ? 7.559 -14.438 -9.550 1.00 82.94 160 PHE A C 1
ATOM 1269 O O . PHE A 1 160 ? 7.741 -14.642 -8.354 1.00 82.94 160 PHE A O 1
ATOM 1276 N N . PRO A 1 161 ? 6.597 -13.610 -9.979 1.00 78.19 161 PRO A N 1
ATOM 1277 C CA . PRO A 1 161 ? 5.901 -12.616 -9.143 1.00 78.19 161 PRO A CA 1
ATOM 1278 C C . PRO A 1 161 ? 5.001 -13.172 -8.024 1.00 78.19 161 PRO A C 1
ATOM 1280 O O . PRO A 1 161 ? 4.351 -12.408 -7.325 1.00 78.19 161 PRO A O 1
ATOM 1283 N N . THR A 1 162 ? 4.941 -14.492 -7.847 1.00 80.31 162 THR A N 1
ATOM 1284 C CA . THR A 1 162 ? 4.170 -15.156 -6.782 1.00 80.31 162 THR A CA 1
ATOM 1285 C C . THR A 1 162 ? 5.018 -16.134 -5.968 1.00 80.31 162 THR A C 1
ATOM 1287 O O . THR A 1 162 ? 4.481 -17.038 -5.327 1.00 80.31 162 THR A O 1
ATOM 1290 N N . ARG A 1 163 ? 6.348 -16.046 -6.064 1.00 81.56 163 ARG A N 1
ATOM 1291 C CA . ARG A 1 163 ? 7.270 -16.870 -5.280 1.00 81.56 163 ARG A CA 1
ATOM 1292 C C . ARG A 1 163 ? 7.958 -16.018 -4.226 1.00 81.56 163 ARG A C 1
ATOM 1294 O O . ARG A 1 163 ? 8.132 -14.820 -4.407 1.00 81.56 163 ARG A O 1
ATOM 1301 N N . SER A 1 164 ? 8.359 -16.676 -3.151 1.00 79.00 164 SER A N 1
ATOM 1302 C CA . SER A 1 164 ? 9.271 -16.124 -2.159 1.00 79.00 164 SER A CA 1
ATOM 1303 C C . SER A 1 164 ? 10.659 -16.735 -2.370 1.00 79.00 164 SER A C 1
ATOM 1305 O O . SER A 1 164 ? 10.771 -17.902 -2.765 1.00 79.00 164 SER A O 1
ATOM 1307 N N . ASN A 1 165 ? 11.715 -15.966 -2.102 1.00 72.50 165 ASN A N 1
ATOM 1308 C CA . ASN A 1 165 ? 13.074 -16.486 -1.935 1.00 72.50 165 ASN A CA 1
ATOM 1309 C C . ASN A 1 165 ? 13.205 -17.355 -0.668 1.00 72.50 165 ASN A C 1
ATOM 1311 O O . ASN A 1 165 ? 14.174 -18.106 -0.522 1.00 72.50 165 ASN A O 1
ATOM 1315 N N . THR A 1 166 ? 12.252 -17.249 0.262 1.00 66.19 166 THR A N 1
ATOM 1316 C CA . THR A 1 166 ? 12.227 -17.952 1.546 1.00 66.19 166 THR A CA 1
ATOM 1317 C C . THR A 1 166 ? 11.236 -19.123 1.528 1.00 66.19 166 THR A C 1
ATOM 1319 O O . THR A 1 166 ? 10.242 -19.133 0.804 1.00 66.19 166 THR A O 1
ATOM 1322 N N . VAL A 1 167 ? 11.533 -20.172 2.305 1.00 52.38 167 VAL A N 1
ATOM 1323 C CA . VAL A 1 167 ? 10.793 -21.455 2.284 1.00 52.38 167 VAL A CA 1
ATOM 1324 C C . VAL A 1 167 ? 9.404 -21.347 2.939 1.00 52.38 167 VAL A C 1
ATOM 1326 O O . VAL A 1 167 ? 8.526 -22.157 2.653 1.00 52.38 167 VAL A O 1
ATOM 1329 N N . ALA A 1 168 ? 9.192 -20.348 3.796 1.00 54.91 168 ALA A N 1
ATOM 1330 C CA . ALA A 1 168 ? 7.922 -20.053 4.449 1.00 54.91 168 ALA A CA 1
ATOM 1331 C C . ALA A 1 168 ? 7.891 -18.557 4.786 1.00 54.91 168 ALA A C 1
ATOM 1333 O O . ALA A 1 168 ? 8.676 -18.112 5.617 1.00 54.91 168 ALA A O 1
ATOM 1334 N N . GLY A 1 169 ? 7.036 -17.787 4.118 1.00 65.50 169 GLY A N 1
ATOM 1335 C CA . GLY A 1 169 ? 6.914 -16.348 4.341 1.00 65.50 169 GLY A CA 1
ATOM 1336 C C . GLY A 1 169 ? 5.887 -15.724 3.405 1.00 65.50 169 GLY A C 1
ATOM 1337 O O . GLY A 1 169 ? 5.509 -16.338 2.402 1.00 65.50 169 GLY A O 1
ATOM 1338 N N . TYR A 1 170 ? 5.404 -14.536 3.765 1.00 75.25 170 TYR A N 1
ATOM 1339 C CA . TYR A 1 170 ? 4.423 -13.788 2.985 1.00 75.25 170 TYR A CA 1
ATOM 1340 C C . TYR A 1 170 ? 4.884 -13.582 1.541 1.00 75.25 170 TYR A C 1
ATOM 1342 O O . TYR A 1 170 ? 6.048 -13.315 1.264 1.00 75.25 170 TYR A O 1
ATOM 1350 N N . VAL A 1 171 ? 3.947 -13.687 0.605 1.00 85.56 171 VAL A N 1
ATOM 1351 C CA . VAL A 1 171 ? 4.148 -13.241 -0.775 1.00 85.56 171 VAL A CA 1
ATOM 1352 C C . VAL A 1 171 ? 3.269 -12.016 -0.905 1.00 85.56 171 VAL A C 1
ATOM 1354 O O . VAL A 1 171 ? 2.133 -12.131 -1.351 1.00 85.56 171 VAL A O 1
ATOM 1357 N N . GLY A 1 172 ? 3.743 -10.879 -0.393 1.00 89.88 172 GLY A N 1
ATOM 1358 C CA . GLY A 1 172 ? 2.951 -9.658 -0.316 1.00 89.88 172 GLY A CA 1
ATOM 1359 C C . GLY A 1 172 ? 2.263 -9.355 -1.648 1.00 89.88 172 GLY A C 1
ATOM 1360 O O . GLY A 1 172 ? 2.865 -9.447 -2.718 1.00 89.88 172 GLY A O 1
ATOM 1361 N N . MET A 1 173 ? 0.975 -9.028 -1.588 1.00 92.75 173 MET A N 1
ATOM 1362 C CA . MET A 1 173 ? 0.195 -8.639 -2.761 1.00 92.75 173 MET A CA 1
ATOM 1363 C C . MET A 1 173 ? -0.587 -7.368 -2.473 1.00 92.75 173 MET A C 1
ATOM 1365 O O . MET A 1 173 ? -1.100 -7.173 -1.370 1.00 92.75 173 MET A O 1
ATOM 1369 N N . THR A 1 174 ? -0.723 -6.536 -3.499 1.00 96.31 174 THR A N 1
ATOM 1370 C CA . THR A 1 174 ? -1.482 -5.289 -3.432 1.00 96.31 174 THR A CA 1
ATOM 1371 C C . THR A 1 174 ? -2.872 -5.473 -4.026 1.00 96.31 174 THR A C 1
ATOM 1373 O O . THR A 1 174 ? -3.015 -5.903 -5.171 1.00 96.31 174 THR A O 1
ATOM 1376 N N . GLY A 1 175 ? -3.894 -5.107 -3.259 1.00 97.00 175 GLY A N 1
ATOM 1377 C CA . GLY A 1 175 ? -5.234 -4.858 -3.769 1.00 97.00 175 GLY A CA 1
ATOM 1378 C C . GLY A 1 175 ? -5.371 -3.399 -4.197 1.00 97.00 175 GLY A C 1
ATOM 1379 O O . GLY A 1 175 ? -5.048 -2.497 -3.426 1.00 97.00 175 GLY A O 1
ATOM 1380 N N . PHE A 1 176 ? -5.868 -3.167 -5.413 1.00 97.62 176 PHE A N 1
ATOM 1381 C CA . PHE A 1 176 ? -6.167 -1.833 -5.940 1.00 97.62 176 PHE A CA 1
ATOM 1382 C C . PHE A 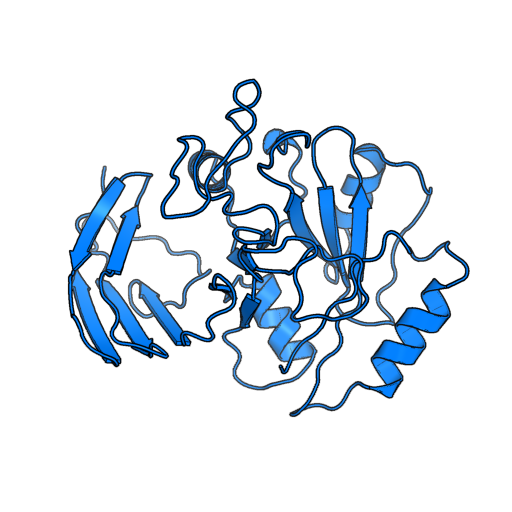1 176 ? -7.678 -1.640 -6.010 1.00 97.62 176 PHE A C 1
ATOM 1384 O O . PHE A 1 176 ? -8.378 -2.454 -6.615 1.00 97.62 176 PHE A O 1
ATOM 1391 N N . ILE A 1 177 ? -8.189 -0.550 -5.439 1.00 97.50 177 ILE A N 1
ATOM 1392 C CA . ILE A 1 177 ? -9.605 -0.197 -5.562 1.00 97.50 177 ILE A CA 1
ATOM 1393 C C . ILE A 1 177 ? -9.739 0.801 -6.701 1.00 97.50 177 ILE A C 1
ATOM 1395 O O . ILE A 1 177 ? -9.433 1.985 -6.567 1.00 97.50 177 ILE A O 1
ATOM 1399 N N . SER A 1 178 ? -10.178 0.288 -7.845 1.00 96.81 178 SER A N 1
ATOM 1400 C CA . SER A 1 178 ? -10.282 1.038 -9.091 1.00 96.81 178 SER A CA 1
ATOM 1401 C C . SER A 1 178 ? -11.570 0.666 -9.835 1.00 96.81 178 SER A C 1
ATOM 1403 O O . SER A 1 178 ? -12.059 -0.455 -9.681 1.00 96.81 178 SER A O 1
ATOM 1405 N N . PRO A 1 179 ? -12.155 1.593 -10.616 1.00 96.44 179 PRO A N 1
ATOM 1406 C CA . PRO A 1 179 ? -13.368 1.313 -11.385 1.00 96.44 179 PRO A CA 1
ATOM 1407 C C . PRO A 1 179 ? -13.107 0.394 -12.585 1.00 96.44 179 PRO A C 1
ATOM 1409 O O . PRO A 1 179 ? -14.017 -0.296 -13.040 1.00 96.44 179 PRO A O 1
ATOM 1412 N N . GLU A 1 180 ? -11.877 0.388 -13.102 1.00 97.69 180 GLU A N 1
ATOM 1413 C CA . GLU A 1 180 ? -11.478 -0.354 -14.292 1.00 97.69 180 GLU A CA 1
ATOM 1414 C C . GLU A 1 180 ? -10.043 -0.862 -14.147 1.00 97.69 180 GLU A C 1
ATOM 1416 O O . GLU A 1 180 ? -9.199 -0.226 -13.516 1.00 97.69 180 GLU A O 1
ATOM 1421 N N . LEU A 1 181 ? -9.734 -1.978 -14.807 1.00 98.12 181 LEU A N 1
ATOM 1422 C CA . LEU A 1 181 ? -8.370 -2.487 -14.907 1.00 98.12 181 LEU A CA 1
ATOM 1423 C C . LEU A 1 181 ? -7.654 -1.817 -16.088 1.00 98.12 181 LEU A C 1
ATOM 1425 O O . LEU A 1 181 ? -7.488 -2.406 -17.154 1.00 98.12 181 LEU A O 1
ATOM 1429 N N . THR A 1 182 ? -7.259 -0.559 -15.912 1.00 97.88 182 THR A N 1
ATOM 1430 C CA . THR A 1 182 ? -6.453 0.202 -16.880 1.00 97.88 182 THR A CA 1
ATOM 1431 C C . THR A 1 182 ? -5.258 0.838 -16.183 1.00 97.88 182 THR A C 1
ATOM 1433 O O . THR A 1 182 ? -5.304 1.106 -14.984 1.00 97.88 182 THR A O 1
ATOM 1436 N N . ARG A 1 183 ? -4.184 1.135 -16.923 1.00 96.19 183 ARG A N 1
ATOM 1437 C CA . ARG A 1 183 ? -2.997 1.786 -16.346 1.00 96.19 183 ARG A CA 1
ATOM 1438 C C . ARG A 1 183 ? -3.335 3.127 -15.675 1.00 96.19 183 ARG A C 1
ATOM 1440 O O . ARG A 1 183 ? -2.824 3.400 -14.596 1.00 96.19 183 ARG A O 1
ATOM 1447 N N . ALA A 1 184 ? -4.245 3.909 -16.261 1.00 96.62 184 ALA A N 1
ATOM 1448 C CA . ALA A 1 184 ? -4.714 5.169 -15.682 1.00 96.62 184 ALA A CA 1
ATOM 1449 C C . ALA A 1 184 ? -5.485 4.954 -14.369 1.00 96.62 184 ALA A C 1
ATOM 1451 O O . ALA A 1 184 ? -5.194 5.603 -13.372 1.00 96.62 184 ALA A O 1
ATOM 1452 N N . SER A 1 185 ? -6.415 3.996 -14.332 1.00 97.88 185 SER A N 1
ATOM 1453 C CA . SER A 1 185 ? -7.188 3.705 -13.119 1.00 97.88 185 SER A CA 1
ATOM 1454 C C . SER A 1 185 ? -6.330 3.124 -11.989 1.00 97.88 185 SER A C 1
ATOM 1456 O O . SER A 1 185 ? -6.563 3.442 -10.824 1.00 97.88 185 SER A O 1
ATOM 1458 N N . ILE A 1 186 ? -5.321 2.308 -12.316 1.00 98.12 186 ILE A N 1
ATOM 1459 C CA . ILE A 1 186 ? -4.351 1.800 -11.335 1.00 98.12 186 ILE A CA 1
ATOM 1460 C C . ILE A 1 186 ? -3.455 2.930 -10.819 1.00 98.12 186 ILE A C 1
ATOM 1462 O O . ILE A 1 186 ? -3.250 3.032 -9.611 1.00 98.12 186 ILE A O 1
ATOM 1466 N N . TRP A 1 187 ? -2.985 3.816 -11.703 1.00 97.62 187 TRP A N 1
ATOM 1467 C CA . TRP A 1 187 ? -2.249 5.016 -11.305 1.00 97.62 187 TRP A CA 1
ATOM 1468 C C . TRP A 1 187 ? -3.055 5.885 -10.338 1.00 97.62 187 TRP A C 1
ATOM 1470 O O . TRP A 1 187 ? -2.549 6.266 -9.284 1.00 97.62 187 TRP A O 1
ATOM 1480 N N . ASP A 1 188 ? -4.324 6.152 -10.649 1.00 97.62 188 ASP A N 1
ATOM 1481 C CA . ASP A 1 188 ? -5.196 6.950 -9.788 1.00 97.62 188 ASP A CA 1
ATOM 1482 C C . ASP A 1 188 ? -5.443 6.265 -8.440 1.00 97.62 188 ASP A C 1
ATOM 1484 O O . ASP A 1 188 ? -5.447 6.937 -7.407 1.00 97.62 188 ASP A O 1
ATOM 1488 N N . ALA A 1 189 ? -5.601 4.937 -8.415 1.00 98.12 189 ALA A N 1
ATOM 1489 C CA . ALA A 1 189 ? -5.719 4.186 -7.168 1.00 98.12 189 ALA A CA 1
ATOM 1490 C C . ALA A 1 189 ? -4.448 4.314 -6.311 1.00 98.12 189 ALA A C 1
ATOM 1492 O O . ALA A 1 189 ? -4.541 4.584 -5.116 1.00 98.12 189 ALA A O 1
ATOM 1493 N N . MET A 1 190 ? -3.264 4.201 -6.917 1.00 98.00 190 MET A N 1
ATOM 1494 C CA . MET A 1 190 ? -1.980 4.399 -6.236 1.00 98.00 190 MET A CA 1
ATOM 1495 C C . MET A 1 190 ? -1.814 5.834 -5.724 1.00 98.00 190 MET A C 1
ATOM 1497 O O . MET A 1 190 ? -1.497 6.044 -4.553 1.00 98.00 190 MET A O 1
ATOM 1501 N N . ASN A 1 191 ? -2.065 6.834 -6.571 1.00 96.88 191 ASN A N 1
ATOM 1502 C CA . ASN A 1 191 ? -1.872 8.242 -6.227 1.00 96.88 191 ASN A CA 1
ATOM 1503 C C . ASN A 1 191 ? -2.828 8.700 -5.114 1.00 96.88 191 ASN A C 1
ATOM 1505 O O . ASN A 1 191 ? -2.435 9.467 -4.236 1.00 96.88 191 ASN A O 1
ATOM 1509 N N . ASN A 1 192 ? -4.067 8.197 -5.122 1.00 97.31 192 ASN A N 1
ATOM 1510 C CA . ASN A 1 192 ? -5.066 8.476 -4.088 1.00 97.31 192 ASN A CA 1
ATOM 1511 C C . ASN A 1 192 ? -4.995 7.511 -2.895 1.00 97.31 192 ASN A C 1
ATOM 1513 O O . ASN A 1 192 ? -5.794 7.635 -1.969 1.00 97.31 192 ASN A O 1
ATOM 1517 N N . ARG A 1 193 ? -4.031 6.575 -2.883 1.00 98.12 193 ARG A N 1
ATOM 1518 C CA . ARG A 1 193 ? -3.822 5.590 -1.805 1.00 98.12 193 ARG A CA 1
ATOM 1519 C C . ARG A 1 193 ? -5.007 4.649 -1.590 1.00 98.12 193 ARG A C 1
ATOM 1521 O O . ARG A 1 193 ? -5.194 4.121 -0.498 1.00 98.12 193 ARG A O 1
ATOM 1528 N N . HIS A 1 194 ? -5.799 4.425 -2.631 1.00 98.19 194 HIS A N 1
ATOM 1529 C CA . HIS A 1 194 ? -6.889 3.455 -2.662 1.00 98.19 194 HIS A CA 1
ATOM 1530 C C . HIS A 1 194 ? -6.324 2.035 -2.845 1.00 98.19 194 HIS A C 1
ATOM 1532 O O . HIS A 1 194 ? -6.658 1.318 -3.794 1.00 98.19 194 HIS A O 1
ATOM 1538 N N . THR A 1 195 ? -5.411 1.657 -1.952 1.00 98.12 195 THR A N 1
ATOM 1539 C CA . THR A 1 195 ? -4.668 0.399 -1.974 1.00 98.12 195 THR A CA 1
ATOM 1540 C C . THR A 1 195 ? -4.668 -0.243 -0.594 1.00 98.12 195 THR A C 1
ATOM 1542 O O . THR A 1 195 ? -4.714 0.443 0.429 1.00 98.12 195 THR A O 1
ATOM 1545 N N . TYR A 1 196 ? -4.572 -1.566 -0.565 1.00 97.62 196 TYR A N 1
ATOM 1546 C CA . TYR A 1 196 ? -4.330 -2.326 0.656 1.00 97.62 196 TYR A CA 1
ATOM 1547 C C . TYR A 1 196 ? -3.360 -3.473 0.389 1.00 97.62 196 TYR A C 1
ATOM 1549 O O . TYR A 1 196 ? -3.256 -3.978 -0.731 1.00 97.62 196 TYR A O 1
ATOM 1557 N N . ALA A 1 197 ? -2.653 -3.888 1.434 1.00 95.38 197 ALA A N 1
ATOM 1558 C CA . ALA A 1 197 ? -1.716 -4.996 1.380 1.00 95.38 197 ALA A CA 1
ATOM 1559 C C . ALA A 1 197 ? -2.376 -6.285 1.884 1.00 95.38 197 ALA A C 1
ATOM 1561 O O . ALA A 1 197 ? -3.181 -6.270 2.814 1.00 95.38 197 ALA A O 1
ATOM 1562 N N . THR A 1 198 ? -1.995 -7.409 1.293 1.00 94.06 198 THR A N 1
ATOM 1563 C CA . THR A 1 198 ? -2.295 -8.754 1.792 1.00 94.06 198 THR A CA 1
ATOM 1564 C C . THR A 1 198 ? -0.996 -9.544 1.886 1.00 94.06 198 THR A C 1
ATOM 1566 O O . THR A 1 198 ? -0.039 -9.262 1.166 1.00 94.06 198 THR A O 1
ATOM 1569 N N . SER A 1 199 ? -0.960 -10.574 2.726 1.00 90.62 199 SER A N 1
ATOM 1570 C CA . SER A 1 199 ? 0.196 -11.470 2.876 1.00 90.62 199 SER A CA 1
ATOM 1571 C C . SER A 1 199 ? 0.383 -12.454 1.705 1.00 90.62 199 SER A C 1
ATOM 1573 O O . SER A 1 199 ? 1.185 -13.385 1.794 1.00 90.62 199 SER A O 1
ATOM 1575 N N . GLY A 1 200 ? -0.373 -12.267 0.617 1.00 89.44 200 GLY A N 1
ATOM 1576 C CA . GLY A 1 200 ? -0.430 -13.144 -0.559 1.00 89.44 200 GLY A CA 1
ATOM 1577 C C . GLY A 1 200 ? -1.743 -13.900 -0.710 1.00 89.44 200 GLY A C 1
ATOM 1578 O O . GLY A 1 200 ? -1.983 -14.546 -1.729 1.00 89.44 200 GLY A O 1
ATOM 1579 N N . VAL A 1 201 ? -2.619 -13.808 0.290 1.00 89.94 201 VAL A N 1
ATOM 1580 C CA . VAL A 1 201 ? -3.978 -14.338 0.213 1.00 89.94 201 VAL A CA 1
ATOM 1581 C C . VAL A 1 201 ? -4.887 -13.269 -0.403 1.00 89.94 201 VAL A C 1
ATOM 1583 O O . VAL A 1 201 ? -4.959 -12.173 0.152 1.00 89.94 201 VAL A O 1
ATOM 1586 N N . PRO A 1 202 ? -5.607 -13.551 -1.506 1.00 90.94 202 PRO A N 1
ATOM 1587 C CA . PRO A 1 202 ? -6.426 -12.562 -2.209 1.00 90.94 202 PRO A CA 1
ATOM 1588 C C . PRO A 1 202 ? -7.755 -12.299 -1.480 1.00 90.94 202 PRO A C 1
ATOM 1590 O O . PRO A 1 202 ? -8.833 -12.620 -1.977 1.00 90.94 202 PRO A O 1
ATOM 1593 N N . ILE A 1 203 ? -7.670 -11.737 -0.273 1.00 94.62 203 ILE A N 1
ATOM 1594 C CA . ILE A 1 203 ? -8.812 -11.237 0.496 1.00 94.62 203 ILE A CA 1
ATOM 1595 C C . ILE A 1 203 ? -9.268 -9.932 -0.149 1.00 94.62 203 ILE A C 1
ATOM 1597 O O . ILE A 1 203 ? -8.454 -9.035 -0.359 1.00 94.62 203 ILE A O 1
ATOM 1601 N N . LEU A 1 204 ? -10.562 -9.804 -0.435 1.00 96.88 204 LEU A N 1
ATOM 1602 C CA . LEU A 1 204 ? -11.115 -8.538 -0.909 1.00 96.88 204 LEU A CA 1
ATOM 1603 C C . LEU A 1 204 ? -11.441 -7.651 0.287 1.00 96.88 204 LEU A C 1
ATOM 1605 O O . LEU A 1 204 ? -12.105 -8.098 1.221 1.00 96.88 204 LEU A O 1
ATOM 1609 N N . CYS A 1 205 ? -11.002 -6.395 0.236 1.00 9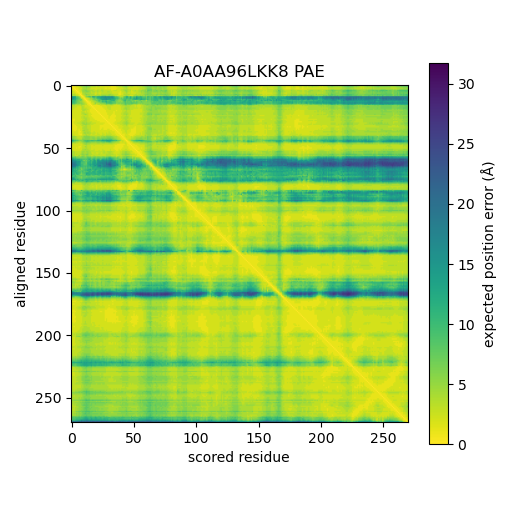7.06 205 CYS A N 1
ATOM 1610 C CA . CYS A 1 205 ? -11.266 -5.395 1.263 1.00 97.06 205 CYS A CA 1
ATOM 1611 C C . CYS A 1 205 ? -11.860 -4.130 0.639 1.00 97.06 205 CYS A C 1
ATOM 1613 O O . CYS A 1 205 ? -11.229 -3.478 -0.194 1.00 97.06 205 CYS A O 1
ATOM 1615 N N . HIS A 1 206 ? -13.064 -3.765 1.069 1.00 97.19 206 HIS A N 1
ATOM 1616 C CA . HIS A 1 206 ? -13.637 -2.442 0.866 1.00 97.19 206 HIS A CA 1
ATOM 1617 C C . HIS A 1 206 ? -13.840 -1.805 2.238 1.00 97.19 206 HIS A C 1
ATOM 1619 O O . HIS A 1 206 ? -14.581 -2.322 3.073 1.00 97.19 206 HIS A O 1
ATOM 1625 N N . PHE A 1 207 ? -13.190 -0.669 2.467 1.00 97.62 207 PHE A N 1
ATOM 1626 C CA . PHE A 1 207 ? -13.256 0.058 3.727 1.00 97.62 207 PHE A CA 1
ATOM 1627 C C . PHE A 1 207 ? -13.541 1.530 3.466 1.00 97.62 207 PHE A C 1
ATOM 1629 O O . PHE A 1 207 ? -12.877 2.150 2.632 1.00 97.62 207 PHE A O 1
ATOM 1636 N N . THR A 1 208 ? -14.510 2.089 4.188 1.00 98.00 208 THR A N 1
ATOM 1637 C CA . THR A 1 208 ? -14.808 3.523 4.143 1.00 98.00 208 THR A CA 1
ATOM 1638 C C . THR A 1 208 ? -14.994 4.094 5.541 1.00 98.00 208 THR A C 1
ATOM 1640 O O . THR A 1 208 ? -15.520 3.404 6.413 1.00 98.00 208 THR A O 1
ATOM 1643 N N . ILE A 1 209 ? -14.638 5.367 5.723 1.00 96.88 209 ILE A N 1
ATOM 1644 C CA . ILE A 1 209 ? -15.034 6.183 6.877 1.00 96.88 209 ILE A CA 1
ATOM 1645 C C . ILE A 1 209 ? -15.944 7.302 6.376 1.00 96.88 209 ILE A C 1
ATOM 1647 O O . ILE A 1 209 ? -15.568 8.027 5.455 1.00 96.88 209 ILE A O 1
ATOM 1651 N N . ASN A 1 210 ? -17.138 7.447 6.956 1.00 96.25 210 ASN A N 1
ATOM 1652 C CA . ASN A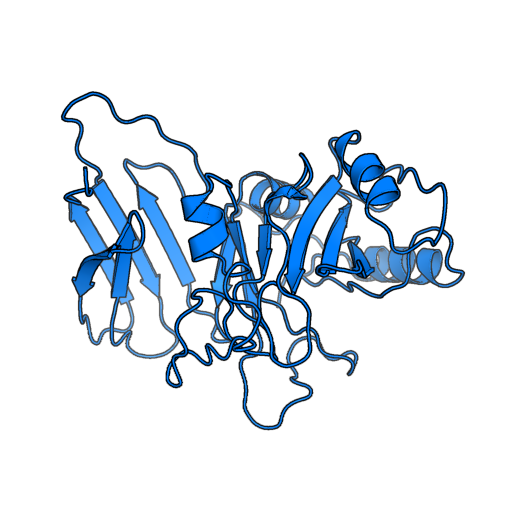 1 210 ? -18.141 8.447 6.555 1.00 96.25 210 ASN A CA 1
ATOM 1653 C C . ASN A 1 210 ? -18.381 8.447 5.028 1.00 96.25 210 ASN A C 1
ATOM 1655 O O . ASN A 1 210 ? -18.459 9.494 4.389 1.00 96.25 210 ASN A O 1
ATOM 1659 N N . GLY A 1 211 ? -18.430 7.250 4.427 1.00 96.00 211 GLY A N 1
ATOM 1660 C CA . GLY A 1 211 ? -18.621 7.044 2.986 1.00 96.00 211 GLY A CA 1
ATOM 1661 C C . GLY A 1 211 ? -17.399 7.329 2.103 1.00 96.00 211 GLY A C 1
ATOM 1662 O O . GLY A 1 211 ? -17.476 7.138 0.892 1.00 96.00 211 GLY A O 1
ATOM 1663 N N . SER A 1 212 ? -16.273 7.758 2.675 1.00 97.06 212 SER A N 1
ATOM 1664 C CA . SER A 1 212 ? -15.046 8.041 1.928 1.00 97.06 212 SER A CA 1
ATOM 1665 C C . SER A 1 212 ? -14.108 6.844 1.951 1.00 97.06 212 SER A C 1
ATOM 1667 O O . SER A 1 212 ? -13.868 6.256 3.006 1.00 97.06 212 SER A O 1
ATOM 1669 N N . LEU A 1 213 ? -13.586 6.484 0.781 1.00 97.12 213 LEU A N 1
ATOM 1670 C CA . LEU A 1 213 ? -12.786 5.279 0.576 1.00 97.12 213 LEU A CA 1
ATOM 1671 C C . LEU A 1 213 ? -11.454 5.323 1.338 1.00 97.12 213 LEU A C 1
ATOM 1673 O O . LEU A 1 213 ? -10.868 6.395 1.500 1.00 97.12 213 LEU A O 1
ATOM 1677 N N . MET A 1 214 ? -10.957 4.159 1.773 1.00 96.69 214 MET A N 1
ATOM 1678 C CA . MET A 1 214 ? -9.603 4.010 2.326 1.00 96.69 214 MET A CA 1
ATOM 1679 C C . MET A 1 214 ? -8.564 4.772 1.486 1.00 96.69 214 MET A C 1
ATOM 1681 O O . MET A 1 214 ? -8.649 4.770 0.262 1.00 96.69 214 MET A O 1
ATOM 1685 N N . GLY A 1 215 ? -7.614 5.448 2.137 1.00 96.25 215 GLY A N 1
ATOM 1686 C CA . GLY A 1 215 ? -6.642 6.334 1.477 1.00 96.25 215 GLY A CA 1
ATOM 1687 C C . GLY A 1 215 ? -7.069 7.806 1.370 1.00 96.25 215 GLY A C 1
ATOM 1688 O O . GLY A 1 215 ? -6.202 8.687 1.275 1.00 96.25 215 GLY A O 1
ATOM 1689 N N . SER A 1 216 ? -8.374 8.086 1.472 1.00 96.12 216 SER A N 1
ATOM 1690 C CA . SER A 1 216 ? -8.930 9.446 1.486 1.00 96.12 216 SER A CA 1
ATOM 1691 C C . SER A 1 216 ? -8.527 10.240 2.732 1.00 96.12 216 SER A C 1
ATOM 1693 O O . SER A 1 216 ? -8.263 9.689 3.801 1.00 96.12 216 SER A O 1
ATOM 1695 N N . GLU A 1 217 ? -8.538 11.568 2.612 1.00 94.25 217 GLU A N 1
ATOM 1696 C CA . GLU A 1 217 ? -8.293 12.489 3.722 1.00 94.25 217 GLU A CA 1
ATOM 1697 C C . GLU A 1 217 ? -9.580 13.192 4.129 1.00 94.25 217 GLU A C 1
ATOM 1699 O O . GLU A 1 217 ? -10.239 13.831 3.311 1.00 94.25 217 GLU A O 1
ATOM 1704 N N . LEU A 1 218 ? -9.913 13.104 5.414 1.00 92.81 218 LEU A N 1
ATOM 1705 C CA . LEU A 1 218 ? -11.146 13.651 5.961 1.00 92.81 218 LEU A CA 1
ATOM 1706 C C . LEU A 1 218 ? -10.847 14.650 7.067 1.00 92.81 218 LEU A C 1
ATOM 1708 O O . LEU A 1 218 ? -9.881 14.512 7.821 1.00 92.81 218 LEU A O 1
ATOM 1712 N N . LYS A 1 219 ? -11.717 15.652 7.169 1.00 91.88 219 LYS A N 1
ATOM 1713 C CA . LYS A 1 219 ? -11.799 16.551 8.315 1.00 91.88 219 LYS A CA 1
ATOM 1714 C C . LYS A 1 219 ? -13.143 16.311 8.976 1.00 91.88 219 LYS A C 1
ATOM 1716 O O . LYS A 1 219 ? -14.166 16.600 8.367 1.00 91.88 219 LYS A O 1
ATOM 1721 N N . LEU A 1 220 ? -13.113 15.793 10.197 1.00 89.12 220 LEU A N 1
ATOM 1722 C CA . LEU A 1 220 ? -14.311 15.625 11.008 1.00 89.12 220 LEU A CA 1
ATOM 1723 C C . LEU A 1 220 ? -14.636 16.950 11.699 1.00 89.12 220 LEU A C 1
ATOM 1725 O O . LEU A 1 220 ? -13.749 17.606 12.256 1.00 89.12 220 LEU A O 1
ATOM 1729 N N . ALA A 1 221 ? -15.900 17.360 11.648 1.00 88.75 221 ALA A N 1
ATOM 1730 C CA . ALA A 1 221 ? -16.378 18.482 12.437 1.00 88.75 221 ALA A CA 1
ATOM 1731 C C . ALA A 1 221 ? -16.315 18.148 13.944 1.00 88.75 221 ALA A C 1
ATOM 1733 O O . ALA A 1 221 ? -16.353 16.976 14.327 1.00 88.75 221 ALA A O 1
ATOM 1734 N N . PRO A 1 222 ? -16.240 19.151 14.838 1.00 85.88 222 PRO A N 1
ATOM 1735 C CA . PRO A 1 222 ? -16.282 18.903 16.276 1.00 85.88 222 PRO A CA 1
ATOM 1736 C C . PRO A 1 222 ? -17.519 18.086 16.680 1.00 85.88 222 PRO A C 1
ATOM 1738 O O . PRO A 1 222 ? -18.649 18.507 16.439 1.00 85.88 222 PRO A O 1
ATOM 1741 N N . GLY A 1 223 ? -17.299 16.924 17.302 1.00 83.88 223 GLY A N 1
ATOM 1742 C CA . GLY A 1 223 ? -18.364 16.002 17.715 1.00 83.88 223 GLY A CA 1
ATOM 1743 C C . GLY A 1 223 ? -18.937 15.124 16.596 1.00 83.88 223 GLY A C 1
ATOM 1744 O O . GLY A 1 223 ? -19.835 14.327 16.865 1.00 83.88 223 GLY A O 1
ATOM 1745 N N . GLU A 1 224 ? -18.435 15.240 15.364 1.00 89.31 224 GLU A N 1
ATOM 1746 C CA . GLU A 1 224 ? -18.766 14.310 14.287 1.00 89.31 224 GLU A CA 1
ATOM 1747 C C . GLU A 1 224 ? -18.159 12.935 14.581 1.00 89.31 224 GLU A C 1
ATOM 1749 O O . GLU A 1 224 ? -16.984 12.809 14.929 1.00 89.31 224 GLU A O 1
ATOM 1754 N N . ARG A 1 225 ? -18.989 11.901 14.455 1.00 87.44 225 ARG A N 1
ATOM 1755 C CA . ARG A 1 225 ? -18.605 10.508 14.682 1.00 87.44 225 ARG A CA 1
ATOM 1756 C C . ARG A 1 225 ? -17.972 9.926 13.419 1.00 87.44 225 ARG A C 1
ATOM 1758 O O . ARG A 1 225 ? -18.371 10.270 12.306 1.00 87.44 225 ARG A O 1
ATOM 1765 N N . ALA A 1 226 ? -17.002 9.033 13.597 1.00 94.06 226 ALA A N 1
ATOM 1766 C CA . ALA A 1 226 ? -16.411 8.278 12.499 1.00 94.06 226 ALA A CA 1
ATOM 1767 C C . ALA A 1 226 ? -17.179 6.967 12.313 1.00 9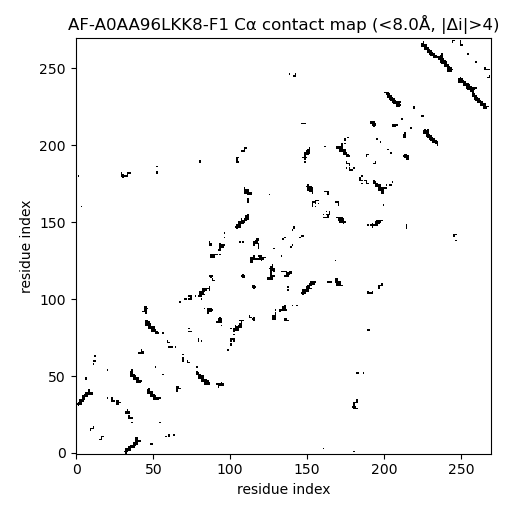4.06 226 ALA A C 1
ATOM 1769 O O . ALA A 1 226 ? -17.109 6.076 13.150 1.00 94.06 226 ALA A O 1
ATOM 1770 N N . LEU A 1 227 ? -17.921 6.853 11.221 1.00 96.75 227 LEU A N 1
ATOM 1771 C CA . LEU A 1 227 ? -18.669 5.665 10.842 1.00 96.75 227 LEU A CA 1
ATOM 1772 C C . LEU A 1 227 ? -17.828 4.828 9.881 1.00 96.75 227 LEU A C 1
ATOM 1774 O O . LEU A 1 227 ? -17.634 5.207 8.725 1.00 96.75 227 LEU A O 1
ATOM 1778 N N . ALA A 1 228 ? -17.318 3.704 10.369 1.00 97.25 228 ALA A N 1
ATOM 1779 C CA . ALA A 1 228 ? -16.584 2.742 9.572 1.00 97.25 228 ALA A CA 1
ATOM 1780 C C . ALA A 1 228 ? -17.533 1.743 8.921 1.00 97.25 228 ALA A C 1
ATOM 1782 O O . ALA A 1 228 ? -18.327 1.103 9.605 1.00 97.25 228 ALA A O 1
ATOM 1783 N N . LYS A 1 229 ? -17.394 1.559 7.610 1.00 97.94 229 LYS A N 1
ATOM 1784 C CA . LYS A 1 229 ? -18.042 0.478 6.867 1.00 97.94 229 LYS A CA 1
ATOM 1785 C C . LYS A 1 229 ? -16.985 -0.450 6.290 1.00 97.94 229 LYS A C 1
ATOM 1787 O O . LYS A 1 229 ? -16.069 0.014 5.610 1.00 97.94 229 LYS A O 1
ATOM 1792 N N . LEU A 1 230 ? -17.135 -1.743 6.556 1.00 97.00 230 LEU A N 1
ATOM 1793 C CA . LEU A 1 230 ? -16.255 -2.809 6.096 1.00 97.00 230 LEU A CA 1
ATOM 1794 C C . LEU A 1 230 ? -17.046 -3.802 5.260 1.00 97.00 230 LEU A C 1
ATOM 1796 O O . LEU A 1 230 ? -18.060 -4.318 5.721 1.00 97.00 230 LEU A O 1
ATOM 1800 N N . GLN A 1 231 ? -16.538 -4.110 4.072 1.00 97.75 231 GLN A N 1
ATOM 1801 C CA . GLN A 1 231 ? -16.971 -5.261 3.292 1.00 97.75 231 GLN A CA 1
ATOM 1802 C C . GLN A 1 231 ? -15.738 -6.103 2.974 1.00 97.75 231 GLN A C 1
ATOM 1804 O O . GLN A 1 231 ? -14.884 -5.684 2.188 1.00 97.75 231 GLN A O 1
ATOM 1809 N N . LEU A 1 232 ? -15.613 -7.254 3.635 1.00 97.75 232 LEU A N 1
ATOM 1810 C CA . LEU A 1 232 ? -14.465 -8.148 3.507 1.00 97.75 232 LEU A CA 1
ATOM 1811 C C . LEU A 1 232 ? -14.917 -9.510 2.985 1.00 97.75 232 LEU A C 1
ATOM 1813 O O . LEU A 1 232 ? -15.913 -10.057 3.459 1.00 97.75 232 LEU A O 1
ATOM 1817 N N . TYR A 1 233 ? -14.152 -10.069 2.052 1.00 97.94 233 TYR A N 1
ATOM 1818 C CA . TYR A 1 233 ? -14.404 -11.393 1.484 1.00 97.94 233 TYR A CA 1
ATOM 1819 C C . TYR A 1 233 ? -13.123 -12.213 1.571 1.00 97.94 233 TYR A C 1
ATOM 1821 O O . TYR A 1 233 ? -12.147 -11.948 0.864 1.00 97.94 233 TYR A O 1
ATOM 1829 N N . GLY A 1 234 ? -13.112 -13.176 2.487 1.00 96.44 234 GLY A N 1
ATOM 1830 C CA . GLY A 1 234 ? -11.976 -14.055 2.716 1.00 96.44 234 GLY A CA 1
ATOM 1831 C C . GLY A 1 234 ? -11.922 -15.215 1.723 1.00 96.44 234 GLY A C 1
ATOM 1832 O O . GLY A 1 234 ? -12.927 -15.637 1.155 1.00 96.44 234 GLY A O 1
ATOM 1833 N N . THR A 1 235 ? -10.738 -15.804 1.570 1.00 95.44 235 THR A N 1
ATOM 1834 C CA . THR A 1 235 ? -10.571 -17.117 0.916 1.00 95.44 235 THR A CA 1
ATOM 1835 C C . THR A 1 235 ? -10.702 -18.284 1.904 1.00 95.44 235 THR A C 1
ATOM 1837 O O . THR A 1 235 ? -10.516 -19.443 1.537 1.00 95.44 235 THR A O 1
ATOM 1840 N N . ALA A 1 236 ? -10.956 -17.955 3.168 1.00 95.94 236 ALA A N 1
ATOM 1841 C CA . ALA A 1 236 ? -11.266 -18.800 4.311 1.00 95.94 236 ALA A CA 1
ATOM 1842 C C . ALA A 1 236 ? -12.092 -17.941 5.294 1.00 95.94 236 ALA A C 1
ATOM 1844 O O . ALA A 1 236 ? -12.138 -16.717 5.116 1.00 95.94 236 ALA A O 1
ATOM 1845 N N . PRO A 1 237 ? -12.729 -18.527 6.326 1.00 97.38 237 PRO A N 1
ATOM 1846 C CA . PRO A 1 237 ? -13.389 -17.737 7.358 1.00 97.38 237 PRO A CA 1
ATOM 1847 C C . PRO A 1 237 ? -12.433 -16.709 7.976 1.00 97.38 237 PRO A C 1
ATOM 1849 O O . PRO A 1 237 ? -11.337 -17.058 8.414 1.00 97.38 237 PRO A O 1
ATOM 1852 N N . ILE A 1 238 ? -12.856 -15.446 8.001 1.00 96.75 238 ILE A N 1
ATOM 1853 C CA . ILE A 1 238 ? -12.159 -14.352 8.668 1.00 96.75 238 ILE A CA 1
ATOM 1854 C C . ILE A 1 238 ? -12.267 -14.603 10.168 1.00 96.75 238 ILE A C 1
ATOM 1856 O O . ILE A 1 238 ? -13.363 -14.625 10.726 1.00 96.75 238 ILE A O 1
ATOM 1860 N N . ASP A 1 239 ? -11.123 -14.828 10.805 1.00 95.94 239 ASP A N 1
ATOM 1861 C CA . ASP A 1 239 ? -11.067 -15.124 12.234 1.00 95.94 239 ASP A CA 1
ATOM 1862 C C . ASP A 1 239 ? -11.264 -13.861 13.073 1.00 95.94 239 ASP A C 1
ATOM 1864 O O . ASP A 1 239 ? -12.094 -13.841 13.976 1.00 95.94 239 ASP A O 1
ATOM 1868 N N . ARG A 1 240 ? -10.556 -12.781 12.717 1.00 95.62 240 ARG A N 1
ATOM 1869 C CA . ARG A 1 240 ? -10.566 -11.515 13.449 1.00 95.62 240 ARG A CA 1
ATOM 1870 C C . ARG A 1 240 ? -10.416 -10.315 12.518 1.00 95.62 240 ARG A C 1
ATOM 1872 O O . ARG A 1 240 ? -9.679 -10.364 11.536 1.00 95.62 240 ARG A O 1
ATOM 1879 N N . VAL A 1 241 ? -11.094 -9.227 12.868 1.00 96.00 241 VAL A N 1
ATOM 1880 C CA . VAL A 1 241 ? -10.958 -7.891 12.283 1.00 96.00 241 VAL A CA 1
ATOM 1881 C C . VAL A 1 241 ? -10.624 -6.915 13.404 1.00 96.00 241 VAL A C 1
ATOM 1883 O O . VAL A 1 241 ? -11.315 -6.875 14.423 1.00 96.00 241 VAL A O 1
ATOM 1886 N N . GLU A 1 242 ? -9.584 -6.110 13.208 1.00 95.44 242 GLU A N 1
ATOM 1887 C CA . GLU A 1 242 ? -9.180 -5.052 14.135 1.00 95.44 242 GLU A CA 1
ATOM 1888 C C . GLU A 1 242 ? -9.146 -3.713 13.400 1.00 95.44 242 GLU A C 1
ATOM 1890 O O . GLU A 1 242 ? -8.559 -3.592 12.326 1.00 95.44 242 GLU A O 1
ATOM 1895 N N . LEU A 1 243 ? -9.781 -2.699 13.987 1.00 95.12 243 LEU A N 1
ATOM 1896 C CA . LEU A 1 243 ? -9.646 -1.314 13.547 1.00 95.12 243 LEU A CA 1
ATOM 1897 C C . LEU A 1 243 ? -8.709 -0.590 14.496 1.00 95.12 243 LEU A C 1
ATOM 1899 O O . LEU A 1 243 ? -8.912 -0.597 15.712 1.00 95.12 243 LEU A O 1
ATOM 1903 N N . ILE A 1 244 ? -7.698 0.058 13.929 1.00 92.88 244 ILE A N 1
ATOM 1904 C CA . ILE A 1 244 ? -6.633 0.717 14.676 1.00 92.88 244 ILE A CA 1
ATOM 1905 C C . ILE A 1 244 ? -6.670 2.211 14.362 1.00 92.88 244 ILE A C 1
ATOM 1907 O O . ILE A 1 244 ? -6.680 2.612 13.201 1.00 92.88 244 ILE A O 1
ATOM 1911 N N . SER A 1 245 ? -6.662 3.038 15.405 1.00 92.00 245 SER A N 1
ATOM 1912 C CA . SER A 1 245 ? -6.559 4.494 15.305 1.00 92.00 245 SER A CA 1
ATOM 1913 C C . SER A 1 245 ? -5.513 5.003 16.287 1.00 92.00 245 SER A C 1
ATOM 1915 O O . SER A 1 245 ? -5.521 4.624 17.457 1.00 92.00 245 SER A O 1
ATOM 1917 N N . ASN A 1 246 ? -4.604 5.865 15.824 1.00 89.75 246 ASN A N 1
ATOM 1918 C CA . ASN A 1 246 ? -3.508 6.431 16.626 1.00 89.75 246 ASN A CA 1
ATOM 1919 C C . ASN A 1 246 ? -2.743 5.367 17.443 1.00 89.75 246 ASN A C 1
ATOM 1921 O O . ASN A 1 246 ? -2.490 5.534 18.636 1.00 89.75 246 ASN A O 1
ATOM 1925 N N . GLY A 1 247 ? -2.429 4.236 16.802 1.00 87.88 247 GLY A N 1
ATOM 1926 C CA . GLY A 1 247 ? -1.690 3.126 17.412 1.00 87.88 247 GLY A CA 1
ATOM 1927 C C . GLY A 1 247 ? -2.4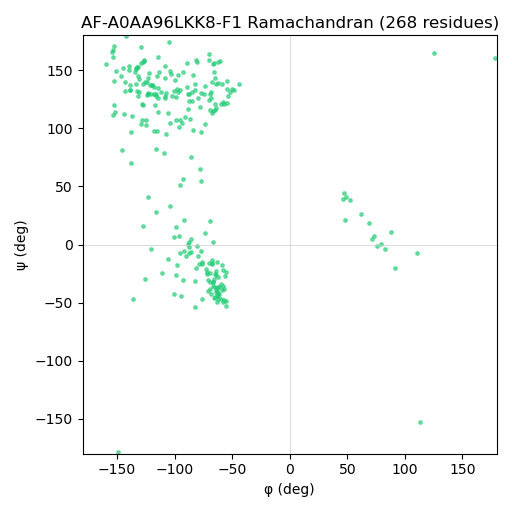77 2.288 18.426 1.00 87.88 247 GLY A C 1
ATOM 1928 O O . GLY A 1 247 ? -1.885 1.429 19.074 1.00 87.88 247 GLY A O 1
ATOM 1929 N N . LYS A 1 248 ? -3.788 2.510 18.579 1.00 90.44 248 LYS A N 1
ATOM 1930 C CA . LYS A 1 248 ? -4.655 1.754 19.493 1.00 90.44 248 LYS A CA 1
ATOM 1931 C C . LYS A 1 248 ? -5.748 1.024 18.726 1.00 90.44 248 LYS A C 1
ATOM 1933 O O . LYS A 1 248 ? -6.396 1.623 17.871 1.00 90.44 248 LYS A O 1
ATOM 1938 N N . THR A 1 249 ? -5.995 -0.234 19.075 1.00 93.25 249 THR A N 1
ATOM 1939 C CA . THR A 1 249 ? -7.178 -0.960 18.603 1.00 93.25 249 THR A CA 1
ATOM 1940 C C . THR A 1 249 ? -8.426 -0.321 19.214 1.00 93.25 249 THR A C 1
ATOM 1942 O O . THR A 1 249 ? -8.590 -0.321 20.433 1.00 93.25 249 THR A O 1
ATOM 1945 N N . VAL A 1 250 ? -9.276 0.268 18.372 1.00 94.88 250 VAL A N 1
ATOM 1946 C CA . VAL A 1 250 ? -10.525 0.947 18.770 1.00 94.88 250 VAL A CA 1
ATOM 1947 C C . VAL A 1 250 ? -11.752 0.058 18.604 1.00 94.88 250 VAL A C 1
ATOM 1949 O O . VAL A 1 250 ? -12.795 0.325 19.190 1.00 94.88 250 VAL A O 1
ATOM 1952 N N . PHE A 1 251 ? -11.630 -1.008 17.816 1.00 95.50 251 PHE A N 1
ATOM 1953 C CA . PHE A 1 251 ? -12.678 -1.997 17.626 1.00 95.50 251 PHE A CA 1
ATOM 1954 C C . PHE A 1 251 ? -12.058 -3.344 17.259 1.00 95.50 251 PHE A C 1
ATOM 1956 O O . PHE A 1 251 ? -11.110 -3.402 16.473 1.00 95.50 251 PHE A O 1
ATOM 1963 N N . THR A 1 252 ? -12.624 -4.415 17.807 1.00 95.81 252 THR A N 1
ATOM 1964 C CA . THR A 1 252 ? -12.249 -5.799 17.509 1.00 95.81 252 THR A CA 1
ATOM 1965 C C . THR A 1 252 ? -13.514 -6.601 17.274 1.00 95.81 252 THR A C 1
ATOM 1967 O O . THR A 1 252 ? -14.491 -6.461 18.011 1.00 95.81 252 THR A O 1
ATOM 1970 N N . TRP A 1 253 ? -13.481 -7.467 16.270 1.00 95.00 253 TRP A N 1
ATOM 1971 C CA . TRP A 1 253 ? -14.573 -8.375 15.966 1.00 95.00 253 TRP A CA 1
ATOM 1972 C C . TRP A 1 253 ? -14.047 -9.722 15.487 1.00 95.00 253 TRP A C 1
ATOM 1974 O O . TRP A 1 253 ? -13.096 -9.774 14.715 1.00 95.00 253 TRP A O 1
ATOM 1984 N N . GLU A 1 254 ? -14.684 -10.802 15.931 1.00 97.06 254 GLU A N 1
ATOM 1985 C CA . GLU A 1 254 ? -14.355 -12.182 15.570 1.00 97.06 254 GLU A CA 1
ATOM 1986 C C . GLU A 1 254 ? -15.541 -12.797 14.806 1.00 97.06 254 GLU A C 1
ATOM 1988 O O . GLU A 1 254 ? -16.422 -13.418 15.407 1.00 97.06 254 GLU A O 1
ATOM 1993 N N . PRO A 1 255 ? -15.662 -12.537 13.489 1.00 95.88 255 PRO A N 1
ATOM 1994 C CA . PRO A 1 255 ? -16.837 -12.951 12.725 1.00 95.88 255 PRO A CA 1
ATOM 1995 C C . PRO A 1 255 ? -16.907 -14.463 12.497 1.00 95.88 255 PRO A C 1
ATOM 1997 O O . PRO A 1 255 ? -18.003 -15.004 12.357 1.00 95.88 255 PRO A O 1
ATOM 2000 N N . HIS A 1 256 ? -15.755 -15.137 12.409 1.00 97.12 256 HIS A N 1
ATOM 2001 C CA . HIS A 1 256 ? -15.631 -16.542 12.005 1.00 97.12 256 HIS A CA 1
ATOM 2002 C C . HIS A 1 256 ? -16.460 -16.878 10.745 1.00 97.12 256 HIS A C 1
ATOM 2004 O O . HIS A 1 256 ? -17.072 -17.944 10.638 1.00 97.12 256 HIS A O 1
ATOM 2010 N N . ALA A 1 257 ? -16.485 -15.952 9.782 1.00 97.06 257 ALA A N 1
ATOM 2011 C CA . ALA A 1 257 ? -17.323 -16.003 8.586 1.00 97.06 257 ALA A CA 1
ATOM 2012 C C . ALA A 1 257 ? -16.514 -15.693 7.321 1.00 97.06 257 ALA A C 1
ATOM 2014 O O . ALA A 1 257 ? -15.515 -14.985 7.368 1.00 97.06 257 ALA A O 1
ATOM 2015 N N . TRP A 1 258 ? -16.945 -16.226 6.177 1.00 97.56 258 TRP A N 1
ATOM 2016 C CA . TRP A 1 258 ? -16.300 -15.984 4.876 1.00 97.56 258 TRP A CA 1
ATOM 2017 C C . TRP A 1 258 ? -16.476 -14.548 4.386 1.00 97.56 258 TRP A C 1
ATOM 2019 O O . TRP A 1 258 ? -15.609 -14.008 3.704 1.00 97.56 258 TRP A O 1
ATOM 2029 N N . GLU A 1 259 ? -17.610 -13.956 4.744 1.00 97.69 259 GLU A N 1
ATOM 2030 C CA . GLU A 1 259 ? -18.028 -12.631 4.325 1.00 97.69 259 GLU A CA 1
ATOM 2031 C C . GLU A 1 259 ? -18.339 -11.801 5.560 1.00 97.69 259 GLU A C 1
ATOM 2033 O O . GLU A 1 259 ? -18.938 -12.274 6.529 1.00 97.69 259 GLU A O 1
ATOM 2038 N N . VAL A 1 260 ? -17.925 -10.548 5.498 1.00 96.38 260 VAL A N 1
ATOM 2039 C CA . VAL A 1 260 ? -18.144 -9.534 6.515 1.00 96.38 260 VAL A CA 1
ATOM 2040 C C . VAL A 1 260 ? -18.748 -8.338 5.800 1.00 96.38 260 VAL A C 1
ATOM 2042 O O . VAL A 1 260 ? -18.108 -7.786 4.913 1.00 96.38 260 VAL A O 1
ATOM 2045 N N . ASP A 1 261 ? -19.948 -7.926 6.197 1.00 97.00 261 ASP A N 1
ATOM 2046 C CA . ASP A 1 261 ? -20.527 -6.625 5.848 1.00 97.00 261 ASP A CA 1
ATOM 2047 C C . ASP A 1 261 ? -20.998 -5.980 7.151 1.00 97.00 261 ASP A C 1
ATOM 2049 O O . ASP A 1 261 ? -21.968 -6.429 7.767 1.00 97.00 261 ASP A O 1
ATOM 2053 N N . GLN A 1 262 ? -20.229 -5.007 7.631 1.00 95.19 262 GLN A N 1
ATOM 2054 C CA . GLN A 1 262 ? -20.419 -4.418 8.948 1.00 95.19 262 GLN A CA 1
ATOM 2055 C C . GLN A 1 262 ? -20.243 -2.910 8.885 1.00 95.19 262 GLN A C 1
ATOM 2057 O O . GLN A 1 262 ? -19.296 -2.392 8.291 1.00 95.19 262 GLN A O 1
ATOM 2062 N N . GLU A 1 263 ? -21.131 -2.215 9.581 1.00 97.06 263 GLU A N 1
ATOM 2063 C CA . GLU A 1 263 ? -21.003 -0.797 9.871 1.00 97.06 263 GLU A CA 1
ATOM 2064 C C . GLU A 1 263 ? -20.838 -0.610 11.383 1.00 97.06 263 GLU A C 1
ATOM 2066 O O . GLU A 1 263 ? -21.519 -1.263 12.181 1.00 97.06 263 GLU A O 1
ATOM 2071 N N . VAL A 1 264 ? -19.884 0.224 11.788 1.00 96.44 264 VAL A N 1
ATOM 2072 C CA . VAL A 1 264 ? -19.557 0.474 13.191 1.00 96.44 264 VAL A CA 1
ATOM 2073 C C . VAL A 1 264 ? -19.197 1.937 13.400 1.00 96.44 264 VAL A C 1
ATOM 2075 O O . VAL A 1 264 ? -18.404 2.524 12.667 1.00 96.44 264 VAL A O 1
ATOM 2078 N N . GLU A 1 265 ? -19.791 2.537 14.422 1.00 95.44 265 GLU A N 1
ATOM 2079 C CA . GLU A 1 265 ? -19.399 3.859 14.887 1.00 95.44 265 GLU A CA 1
ATOM 2080 C C . GLU A 1 265 ? -18.144 3.741 15.761 1.00 95.44 265 GLU A C 1
ATOM 2082 O O . GLU A 1 265 ? -18.115 2.959 16.711 1.00 95.44 265 GLU A O 1
ATOM 2087 N N . LEU A 1 266 ? -17.104 4.501 15.430 1.00 92.56 266 LEU A N 1
ATOM 2088 C CA . LEU A 1 266 ? -15.820 4.478 16.116 1.00 92.56 266 LEU A CA 1
ATOM 2089 C C . LEU A 1 266 ? -15.718 5.600 17.143 1.00 92.56 266 LEU A C 1
ATOM 2091 O O . LEU A 1 266 ? -15.900 6.781 16.831 1.00 92.56 266 LEU A O 1
ATOM 2095 N N . GLU A 1 267 ? -15.303 5.227 18.349 1.00 87.31 267 GLU A N 1
ATOM 2096 C CA . GLU A 1 267 ? -14.802 6.164 19.346 1.00 87.31 267 GLU A CA 1
ATOM 2097 C C . GLU A 1 267 ? -13.317 6.424 19.073 1.00 87.31 267 GLU A C 1
ATOM 2099 O O . GLU A 1 267 ? -12.442 5.625 19.417 1.00 87.31 267 GLU A O 1
ATOM 2104 N N . LEU A 1 268 ? -13.023 7.535 18.394 1.00 85.31 268 LEU A N 1
ATOM 2105 C CA . LEU A 1 268 ? -11.643 7.899 18.091 1.00 85.31 268 LEU A CA 1
ATOM 2106 C C . LEU A 1 268 ? -10.926 8.396 19.358 1.00 85.31 268 LEU A C 1
ATOM 2108 O O . LEU A 1 268 ? -11.493 9.188 20.114 1.00 85.31 268 LEU A O 1
ATOM 2112 N N . PRO A 1 269 ? -9.674 7.971 19.591 1.00 80.75 269 PRO A N 1
ATOM 2113 C CA . PRO A 1 269 ? -8.874 8.493 20.687 1.00 80.75 269 PRO A CA 1
ATOM 2114 C C . PRO A 1 269 ? -8.626 9.995 20.499 1.00 80.75 269 PRO A C 1
ATOM 2116 O O . PRO A 1 269 ? -8.358 10.446 19.384 1.00 80.75 269 PRO A O 1
ATOM 2119 N N . SER A 1 270 ? -8.712 10.731 21.610 1.00 65.56 270 SER A N 1
ATOM 2120 C CA . SER A 1 270 ? -8.415 12.167 21.714 1.00 65.56 270 SER A CA 1
ATOM 2121 C C . SER A 1 270 ? -6.998 12.519 21.289 1.00 65.56 270 SER A C 1
ATOM 2123 O O . SER A 1 270 ? -6.094 11.752 21.703 1.00 65.56 270 SER A O 1
#

Organism: NCBI:txid2918901

Radius of gyration: 18.56 Å; Cα contacts (8 Å, |Δi|>4): 616; chains: 1; bounding box: 45×40×47 Å

Mean predicted aligned error: 5.48 Å

Nearest PDB structures (foldseek):
  3i85-assembly2_B  TM=5.643E-01  e=1.851E+00  Homo sapiens

Solvent-accessible surface area (backbone atoms only — not comparable to full-atom values): 14982 Å² total; per-residue (Å²): 130,50,67,50,70,60,56,44,84,49,43,90,89,38,90,60,30,67,56,51,50,50,52,33,61,72,60,48,35,80,73,60,29,38,54,51,42,42,20,36,47,63,39,87,50,22,29,35,36,40,37,36,71,42,89,79,51,84,74,82,75,92,71,90,69,56,48,72,80,61,52,57,56,50,47,69,54,86,53,39,41,30,24,44,52,42,24,39,26,68,97,49,48,33,26,54,69,93,70,64,51,82,29,51,21,34,31,36,37,23,23,42,76,27,21,16,52,46,60,64,71,34,84,91,63,40,18,53,45,34,91,91,45,70,62,19,14,51,53,45,40,48,75,74,64,53,74,62,15,36,28,18,38,26,89,48,89,75,90,47,95,84,41,48,88,54,99,79,59,31,31,11,31,57,49,73,59,52,96,50,63,35,63,67,38,49,47,50,15,49,69,47,11,22,37,38,53,29,59,51,60,87,53,47,79,46,48,25,50,75,86,39,52,53,51,62,88,83,83,75,57,93,89,57,76,47,36,38,38,41,42,38,40,44,91,50,59,39,59,68,49,76,44,72,54,97,94,35,78,64,42,77,47,69,72,65,31,44,64,44,80,48,76,46,79,49,74,75,82,130

Sequence (270 aa):
MDVITATEH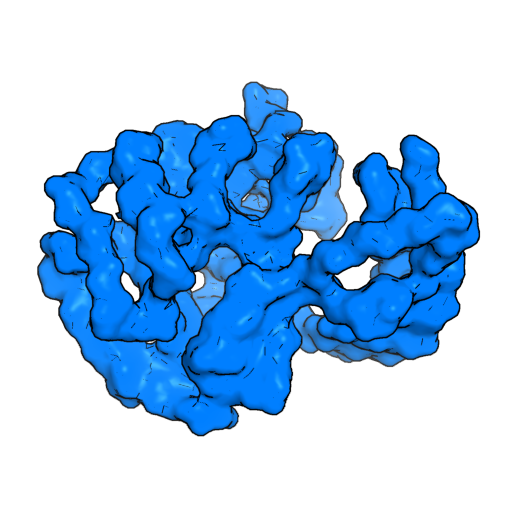VHPLHQSWAHMLQAGEFFHEPGKFIPLTSWEVNLPDGHINVYAKSTETEIAWSDISRDWDHVAEFDDPEDIITAVHVTMSPKHPSFDWNRAGKRLRLVEMLQERGCSESNEPDALWDINPDPNKLDGSVRTALAMGHRVGFVGGTDNHLGFPTRSNTVAGYVGMTGFISPELTRASIWDAMNNRHTYATSGVPILCHFTINGSLMGSELKLAPGERALAKLQLYGTAPIDRVELISNGKTVFTWEPHAWEVDQEVELELPS

Foldseek 3Di:
DAEDEDAALQDPVHPCLVVLQVVQVVPDDWQGHHYWRWYKQAAQAAIKIKTFLHPPPDQDDDDSDRYLVCVQSQQPDPRMAMEGEPQFAPPHHHHDLVSDHNRYAAYAQFEQRFGQAALDDDPVRNRDGDVVHRQRGPLNNVLVVHQYAYFHFYPDPPPDGLDHPDPDFFHKGKDFDFPTSHSNRSSVSRSLSLMHIDSNFPKDKWKDWPPHTPSDDDDADVVRWTKIWIWIAGPAFDQKDFDDASNDGQDIDGRSGRIDTDIDTTDHDD

InterPro domains:
  IPR016195 Polymerase/histidinol phosphatase-like [SSF89550] (1-200)
  IPR022028 Protein of unknown function DUF3604 [PF12228] (171-205)

pLDDT: mean 88.03, std 10.11, range [52.38, 98.19]

Secondary structure (DSSP, 8-state):
--EEE---S--TTSTTHHHHHHHHHHH-BTTTBEEEEEEEEEETTEEEEEEESSTT----------SSTTGGGGGS-TTEEEEEEESS-TTSPPP-GGG--TTEEEEEEEETTEE-S-SS-BTTTTB---TT--S-SHHHHHHTT---EEEE----SSS-TT--SSSS----EEEE--SSSSHHHHHHHHHTT-EEEESSS--EEEEEETTEETT----PPTT--EEEEEEEEEEEEE--EEEEETTEEEEEE---EEEEEEEEEE----